Protein AF-A0A4Y9YCE2-F1 (afdb_monomer)

Structure (mmCIF, N/CA/C/O backbone):
data_AF-A0A4Y9YCE2-F1
#
_entry.id   AF-A0A4Y9YCE2-F1
#
loop_
_atom_site.group_PDB
_atom_site.id
_atom_site.type_symbol
_atom_site.label_atom_id
_atom_site.label_alt_id
_atom_site.label_comp_id
_atom_site.label_asym_id
_atom_site.label_entity_id
_atom_site.label_seq_id
_atom_site.pdbx_PDB_ins_code
_atom_si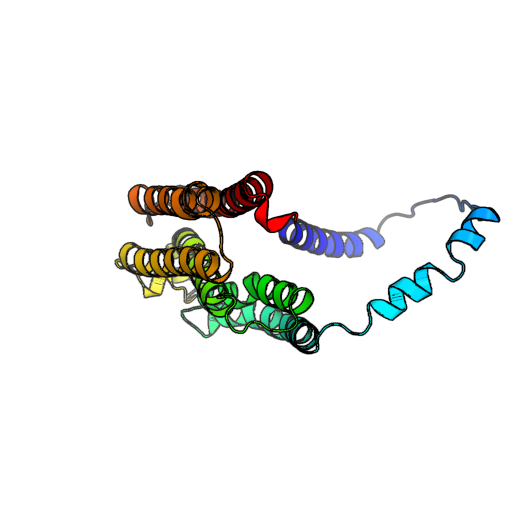te.Cartn_x
_atom_site.Cartn_y
_atom_site.Cartn_z
_atom_site.occupancy
_atom_site.B_iso_or_equiv
_atom_site.auth_seq_id
_atom_site.auth_comp_id
_atom_site.auth_asym_id
_atom_site.auth_atom_id
_atom_site.pdbx_PDB_model_num
ATOM 1 N N . MET A 1 1 ? 8.433 -7.267 4.969 1.00 36.00 1 MET A N 1
ATOM 2 C CA . MET A 1 1 ? 7.480 -7.790 5.975 1.00 36.00 1 MET A CA 1
ATOM 3 C C . MET A 1 1 ? 8.082 -8.884 6.866 1.00 36.00 1 MET A C 1
ATOM 5 O O . MET A 1 1 ? 7.889 -8.811 8.067 1.00 36.00 1 MET A O 1
ATOM 9 N N . VAL A 1 2 ? 8.895 -9.817 6.342 1.00 28.34 2 VAL A N 1
ATOM 10 C CA . VAL A 1 2 ? 9.654 -10.805 7.158 1.00 28.34 2 VAL A CA 1
ATOM 11 C C . VAL A 1 2 ? 10.640 -10.147 8.145 1.00 28.34 2 VAL A C 1
ATOM 13 O O . VAL A 1 2 ? 10.810 -10.631 9.255 1.00 28.34 2 VAL A O 1
ATOM 16 N N . ILE A 1 3 ? 11.212 -8.992 7.787 1.00 30.52 3 ILE A N 1
ATOM 17 C CA . ILE A 1 3 ? 12.190 -8.263 8.619 1.00 30.52 3 ILE A CA 1
ATOM 18 C C . ILE A 1 3 ? 11.556 -7.644 9.883 1.00 30.52 3 ILE A C 1
ATOM 20 O O . ILE A 1 3 ? 12.214 -7.555 10.911 1.00 30.52 3 ILE A O 1
ATOM 24 N N . MET A 1 4 ? 10.270 -7.272 9.850 1.00 33.19 4 MET A N 1
ATOM 25 C CA . MET A 1 4 ? 9.590 -6.697 11.025 1.00 33.19 4 MET A CA 1
ATOM 26 C C . MET A 1 4 ? 9.084 -7.748 12.014 1.00 33.19 4 MET A C 1
ATOM 28 O O . MET A 1 4 ? 8.849 -7.422 13.170 1.00 33.19 4 MET A O 1
ATOM 32 N N . ARG A 1 5 ? 8.945 -9.007 11.583 1.00 34.84 5 ARG A N 1
ATOM 33 C CA . ARG A 1 5 ? 8.548 -10.093 12.483 1.00 34.84 5 ARG A CA 1
ATOM 34 C C . ARG A 1 5 ? 9.678 -10.459 13.452 1.00 34.84 5 ARG A C 1
ATOM 36 O O . ARG A 1 5 ? 9.401 -10.684 14.614 1.00 34.84 5 ARG A O 1
ATOM 43 N N . GLY A 1 6 ? 10.934 -10.417 12.993 1.00 26.81 6 GLY A N 1
ATOM 44 C CA . GLY A 1 6 ? 12.104 -10.663 13.849 1.00 26.81 6 GLY A CA 1
ATOM 45 C C . GLY A 1 6 ? 12.356 -9.558 14.881 1.00 26.81 6 GLY A C 1
ATOM 46 O O . GLY A 1 6 ? 12.612 -9.852 16.037 1.00 26.81 6 GLY A O 1
ATOM 47 N N . SER A 1 7 ? 12.176 -8.289 14.499 1.00 32.22 7 SER A N 1
ATOM 48 C CA . SER A 1 7 ? 12.452 -7.145 15.386 1.00 32.22 7 SER A CA 1
ATOM 49 C C . SER A 1 7 ? 11.581 -7.095 16.647 1.00 32.22 7 SER A C 1
ATOM 51 O O . SER A 1 7 ? 12.036 -6.562 17.650 1.00 32.22 7 SER A O 1
ATOM 53 N N . MET A 1 8 ? 10.352 -7.619 16.618 1.00 37.12 8 MET A N 1
ATOM 54 C CA . MET A 1 8 ? 9.481 -7.656 17.803 1.00 37.12 8 MET A CA 1
ATOM 55 C C . MET A 1 8 ? 9.784 -8.843 18.728 1.00 37.12 8 MET A C 1
ATOM 57 O O . MET A 1 8 ? 9.584 -8.731 19.935 1.00 37.12 8 MET A O 1
ATOM 61 N N . ASP A 1 9 ? 10.292 -9.950 18.178 1.00 37.97 9 ASP A N 1
ATOM 62 C CA . ASP A 1 9 ? 10.724 -11.116 18.958 1.00 37.97 9 ASP A CA 1
ATOM 63 C C . ASP A 1 9 ? 12.077 -10.847 19.658 1.00 37.97 9 ASP A C 1
ATOM 65 O O . ASP A 1 9 ? 12.314 -11.322 20.772 1.00 37.97 9 ASP A O 1
ATOM 69 N N . ASP A 1 10 ? 12.937 -10.020 19.050 1.00 43.31 10 ASP A N 1
ATOM 70 C CA . ASP A 1 10 ? 14.260 -9.657 19.580 1.00 43.31 10 ASP A CA 1
ATOM 71 C C . ASP A 1 10 ? 14.188 -8.735 20.819 1.00 43.31 10 ASP A C 1
ATOM 73 O O . ASP A 1 10 ? 14.965 -8.902 21.765 1.00 43.31 10 ASP A O 1
ATOM 77 N N . ASP A 1 11 ? 13.226 -7.806 20.870 1.00 46.19 11 ASP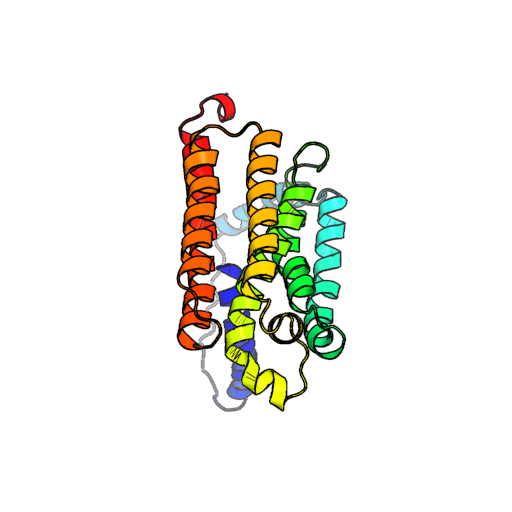 A N 1
ATOM 78 C CA . ASP A 1 11 ? 13.060 -6.877 22.001 1.00 46.19 11 ASP A CA 1
ATOM 79 C C . ASP A 1 11 ? 12.503 -7.575 23.259 1.00 46.19 11 ASP A C 1
ATOM 81 O O . ASP A 1 11 ? 12.878 -7.234 24.386 1.00 46.19 11 ASP A O 1
ATOM 85 N N . ALA A 1 12 ? 11.660 -8.601 23.081 1.00 40.41 12 ALA A N 1
ATOM 86 C CA . ALA A 1 12 ? 11.174 -9.445 24.174 1.00 40.41 12 ALA A CA 1
ATOM 87 C C . ALA A 1 12 ? 12.303 -10.317 24.758 1.00 40.41 12 ALA A C 1
ATOM 89 O O . ALA A 1 12 ? 12.447 -10.419 25.977 1.00 40.41 12 ALA A O 1
ATOM 90 N N . GLY A 1 13 ? 13.171 -10.866 23.899 1.00 36.72 13 GLY A N 1
ATOM 91 C CA . GLY A 1 13 ? 14.323 -11.668 24.322 1.00 36.72 13 GLY A CA 1
ATOM 92 C C . GLY A 1 13 ? 15.415 -10.871 25.049 1.00 36.72 13 GLY A C 1
ATOM 93 O O . GLY A 1 13 ? 16.095 -11.412 25.924 1.00 36.72 13 GLY A O 1
ATOM 94 N N . PHE A 1 14 ? 15.581 -9.581 24.739 1.00 40.00 14 PHE A N 1
ATOM 95 C CA . PHE A 1 14 ? 16.582 -8.728 25.391 1.00 40.00 14 PHE A CA 1
ATOM 96 C C . PHE A 1 14 ? 16.225 -8.402 26.850 1.00 40.00 14 PHE A C 1
ATOM 98 O O . PHE A 1 14 ? 17.105 -8.381 27.715 1.00 40.00 14 PHE A O 1
ATOM 105 N N . SER A 1 15 ? 14.937 -8.197 27.145 1.00 42.62 15 SER A N 1
ATOM 106 C CA . SER A 1 15 ? 14.468 -7.937 28.512 1.00 42.62 15 SER A CA 1
ATOM 107 C C . SER A 1 15 ? 14.603 -9.174 29.411 1.00 42.62 15 SER A C 1
ATOM 109 O O . SER A 1 15 ? 15.024 -9.055 30.564 1.00 42.62 15 SER A O 1
ATOM 111 N N . ASP A 1 16 ? 14.330 -10.367 28.874 1.00 42.84 16 ASP A N 1
ATOM 112 C CA . ASP A 1 16 ? 14.449 -11.631 29.612 1.00 42.84 16 ASP A CA 1
ATOM 113 C C . ASP A 1 16 ? 15.918 -12.019 29.863 1.00 42.84 16 ASP A C 1
ATOM 115 O O . ASP A 1 16 ? 16.268 -12.498 30.945 1.00 42.84 16 ASP A O 1
ATOM 119 N N . ALA A 1 17 ? 16.819 -11.713 28.922 1.00 44.09 17 ALA A N 1
ATOM 120 C CA . ALA A 1 17 ? 18.256 -11.966 29.063 1.00 44.09 17 ALA A CA 1
ATOM 121 C C . ALA A 1 17 ? 18.923 -11.129 30.174 1.00 44.09 17 ALA A C 1
ATOM 123 O O . ALA A 1 17 ? 19.871 -11.590 30.816 1.00 44.09 17 ALA A O 1
ATOM 124 N N . LEU A 1 18 ? 18.429 -9.913 30.435 1.00 43.47 18 LEU A N 1
ATOM 125 C CA . LEU A 1 18 ? 18.919 -9.076 31.536 1.00 43.47 18 LEU A CA 1
ATOM 126 C C . LEU A 1 18 ? 18.422 -9.560 32.905 1.00 43.47 18 LEU A C 1
ATOM 128 O O . LEU A 1 18 ? 19.099 -9.338 33.913 1.00 43.47 18 LEU A O 1
ATOM 132 N N . HIS A 1 19 ? 17.281 -10.252 32.949 1.00 42.09 19 HIS A N 1
ATOM 133 C CA . HIS A 1 19 ? 16.726 -10.798 34.184 1.00 42.09 19 HIS A CA 1
ATOM 134 C C . HIS A 1 19 ? 17.355 -12.151 34.571 1.00 42.09 19 HIS A C 1
ATOM 136 O O . HIS A 1 19 ? 17.502 -12.444 35.762 1.00 42.09 19 HIS A O 1
ATOM 142 N N . ASP A 1 20 ? 17.786 -12.947 33.586 1.00 43.03 20 ASP A N 1
ATOM 143 C CA . ASP A 1 20 ? 18.328 -14.301 33.793 1.00 43.03 20 ASP A CA 1
ATOM 144 C C . ASP A 1 20 ? 19.838 -14.319 34.134 1.00 43.03 20 ASP A C 1
ATOM 146 O O . ASP A 1 20 ? 20.356 -15.265 34.731 1.00 43.03 20 ASP A O 1
ATOM 150 N N . ALA A 1 21 ? 20.553 -13.215 33.882 1.00 46.28 21 ALA A N 1
ATOM 151 C CA . ALA A 1 21 ? 21.977 -13.061 34.211 1.00 46.28 21 ALA A CA 1
ATOM 152 C C . ALA A 1 21 ? 22.290 -13.041 35.726 1.00 46.28 21 ALA A C 1
ATOM 154 O O . ALA A 1 21 ? 23.458 -13.057 36.117 1.00 46.28 21 ALA A O 1
ATOM 155 N N . ARG A 1 22 ? 21.270 -12.997 36.597 1.00 48.09 22 ARG A N 1
ATOM 156 C CA . ARG A 1 22 ? 21.440 -12.894 38.057 1.00 48.09 22 ARG A CA 1
ATOM 157 C C . ARG A 1 22 ? 21.340 -14.214 38.822 1.00 48.09 22 ARG A C 1
ATOM 159 O O . ARG A 1 22 ? 21.578 -14.189 40.026 1.00 48.09 22 ARG A O 1
ATOM 166 N N . THR A 1 23 ? 20.987 -15.342 38.191 1.00 47.81 23 THR A N 1
ATOM 167 C CA . THR A 1 23 ? 20.583 -16.542 38.961 1.00 47.81 23 THR A CA 1
ATOM 168 C C . THR A 1 23 ? 21.268 -17.869 38.628 1.00 47.81 23 THR A C 1
ATOM 170 O O . THR A 1 23 ? 20.977 -18.854 39.305 1.00 47.81 23 THR A O 1
ATOM 173 N N . ARG A 1 24 ? 22.214 -17.953 37.679 1.00 35.41 24 ARG A N 1
ATOM 174 C CA . ARG A 1 24 ? 22.929 -19.222 37.412 1.00 35.41 24 ARG A CA 1
ATOM 175 C C . ARG A 1 24 ? 24.411 -19.020 37.071 1.00 35.41 24 ARG A C 1
ATOM 177 O O . ARG A 1 24 ? 24.707 -18.275 36.139 1.00 35.41 24 ARG A O 1
ATOM 184 N N . PRO A 1 25 ? 25.353 -19.711 37.740 1.00 39.38 25 PRO A N 1
ATOM 185 C CA . PRO A 1 25 ? 26.704 -19.856 37.222 1.00 39.38 25 PRO A CA 1
ATOM 186 C C . PRO A 1 25 ? 26.669 -20.871 36.073 1.00 39.38 25 PRO A C 1
ATOM 188 O O . PRO A 1 25 ? 26.335 -22.036 36.274 1.00 39.38 25 PRO A O 1
ATOM 191 N N . VAL A 1 26 ? 26.971 -20.422 34.855 1.00 50.88 26 VAL A N 1
ATOM 192 C CA . VAL A 1 26 ? 27.158 -21.308 33.700 1.00 50.88 26 VAL A CA 1
ATOM 193 C C . VAL A 1 26 ? 28.653 -21.536 33.513 1.00 50.88 26 VAL A C 1
ATOM 195 O O . VAL A 1 26 ? 29.369 -20.650 33.048 1.00 50.88 26 VAL A O 1
ATOM 198 N N . ASP A 1 27 ? 29.108 -22.743 33.839 1.00 37.06 27 ASP A N 1
ATOM 199 C CA . ASP A 1 27 ? 30.394 -23.261 33.385 1.00 37.06 27 ASP A CA 1
ATOM 200 C C . ASP A 1 27 ? 30.401 -23.354 31.852 1.00 37.06 27 ASP A C 1
ATOM 202 O O . ASP A 1 27 ? 29.590 -24.057 31.241 1.00 37.06 27 ASP A O 1
ATOM 206 N N . ARG A 1 28 ? 31.348 -22.669 31.202 1.00 33.91 28 ARG A N 1
ATOM 207 C CA . ARG A 1 28 ? 31.700 -22.915 29.796 1.00 33.91 28 ARG A CA 1
ATOM 208 C C . ARG A 1 28 ? 33.208 -23.121 29.666 1.00 33.91 28 ARG A C 1
ATOM 210 O O . ARG A 1 28 ? 33.971 -22.277 30.132 1.00 33.91 28 ARG A O 1
ATOM 217 N N . PRO A 1 29 ? 33.666 -24.182 28.979 1.00 34.53 29 PRO A N 1
ATOM 218 C CA . PRO A 1 29 ? 35.085 -24.386 28.744 1.00 34.53 29 PRO A CA 1
ATOM 219 C C . PRO A 1 29 ? 35.614 -23.373 27.717 1.00 34.53 29 PRO A C 1
ATOM 221 O O . PRO A 1 29 ? 35.031 -23.167 26.648 1.00 34.53 29 PRO A O 1
ATOM 224 N N . ALA A 1 30 ? 36.752 -22.758 28.039 1.00 36.47 30 ALA A N 1
ATOM 225 C CA . ALA A 1 30 ? 37.480 -21.839 27.172 1.00 36.47 30 ALA A CA 1
ATOM 226 C C . ALA A 1 30 ? 38.123 -22.587 25.988 1.00 36.47 30 ALA A C 1
ATOM 228 O O . ALA A 1 30 ? 39.249 -23.077 26.055 1.00 36.47 30 ALA A O 1
ATOM 229 N N . GLY A 1 31 ? 37.402 -22.682 24.871 1.00 31.36 31 GLY A N 1
ATOM 230 C CA . GLY A 1 31 ? 37.928 -23.212 23.614 1.00 31.36 31 GLY A CA 1
ATOM 231 C C . GLY A 1 31 ? 38.716 -22.162 22.826 1.00 31.36 31 GLY A C 1
ATOM 232 O O . GLY A 1 31 ? 38.149 -21.450 22.000 1.00 31.36 31 GLY A O 1
ATOM 233 N N . HIS A 1 32 ? 40.037 -22.093 23.013 1.00 41.81 32 HIS A N 1
ATOM 234 C CA . HIS A 1 32 ? 40.932 -21.337 22.128 1.00 41.81 32 HIS A CA 1
ATOM 235 C C . HIS A 1 32 ? 41.020 -22.002 20.738 1.00 41.81 32 HIS A C 1
ATOM 237 O O . HIS A 1 32 ? 41.875 -22.854 20.496 1.00 41.81 32 HIS A O 1
ATOM 243 N N . ARG A 1 33 ? 40.175 -21.598 19.778 1.00 42.12 33 ARG A N 1
ATOM 244 C CA . ARG A 1 33 ? 40.389 -21.937 18.356 1.00 42.12 33 ARG A CA 1
ATOM 245 C C . ARG A 1 33 ? 41.469 -21.031 17.760 1.00 42.12 33 ARG A C 1
ATOM 247 O O . ARG A 1 33 ? 41.267 -19.833 17.579 1.00 42.12 33 ARG A O 1
ATOM 254 N N . LYS A 1 34 ? 42.624 -21.610 17.421 1.00 42.47 34 LYS A N 1
ATOM 255 C CA . LYS A 1 34 ? 43.667 -20.942 16.626 1.00 42.47 34 LYS A CA 1
ATOM 256 C C . LYS A 1 34 ? 43.173 -20.772 15.183 1.00 42.47 34 LYS A C 1
ATOM 258 O O . LYS A 1 34 ? 42.920 -21.758 14.498 1.00 42.47 34 LYS A O 1
ATOM 263 N N . TYR A 1 35 ? 43.067 -19.528 14.715 1.00 42.62 35 TYR A N 1
ATOM 264 C CA . TYR A 1 35 ? 42.749 -19.208 13.319 1.00 42.62 35 TYR A CA 1
ATOM 265 C C . TYR A 1 35 ? 43.859 -19.702 12.378 1.00 42.62 35 TYR A C 1
ATOM 267 O O . TYR A 1 35 ? 45.027 -19.329 12.519 1.00 42.62 35 TYR A O 1
ATOM 275 N N . THR A 1 36 ? 43.498 -20.529 11.399 1.00 45.81 36 THR A N 1
ATOM 276 C CA . THR A 1 36 ? 44.415 -21.093 10.398 1.00 45.81 36 THR A CA 1
ATOM 277 C C . THR A 1 36 ? 44.876 -20.002 9.420 1.00 45.81 36 THR A C 1
ATOM 279 O O . THR A 1 36 ? 44.111 -19.098 9.078 1.00 45.81 36 THR A O 1
ATOM 282 N N . ARG A 1 37 ? 46.127 -20.066 8.932 1.00 47.91 37 ARG A N 1
ATOM 283 C CA . ARG A 1 37 ? 46.760 -19.053 8.045 1.00 47.91 37 ARG A CA 1
ATOM 284 C C . ARG A 1 37 ? 45.909 -18.661 6.819 1.00 47.91 37 ARG A C 1
A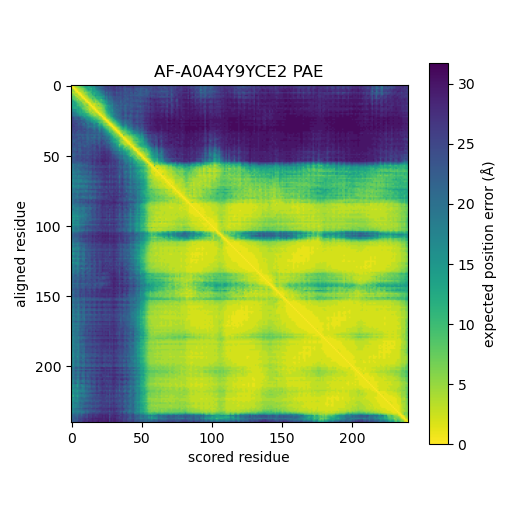TOM 286 O O . ARG A 1 37 ? 45.992 -17.522 6.364 1.00 47.91 37 ARG A O 1
ATOM 293 N N . THR A 1 38 ? 45.050 -19.557 6.337 1.00 48.69 38 THR A N 1
ATOM 294 C CA . THR A 1 38 ? 44.111 -19.328 5.225 1.00 48.69 38 THR A CA 1
ATOM 295 C C . THR A 1 38 ? 43.006 -18.325 5.576 1.00 48.69 38 THR A C 1
ATOM 297 O O . THR A 1 38 ? 42.682 -17.466 4.758 1.00 48.69 38 THR A O 1
ATOM 300 N N . GLN A 1 39 ? 42.503 -18.332 6.817 1.00 44.00 39 GLN A N 1
ATOM 301 C CA . GLN A 1 39 ? 41.503 -17.359 7.274 1.00 44.00 39 GLN A CA 1
ATOM 302 C C . GLN A 1 39 ? 42.096 -15.948 7.364 1.00 44.00 39 GLN A C 1
ATOM 304 O O . GLN A 1 39 ? 41.446 -14.985 6.973 1.00 44.00 39 GLN A O 1
ATOM 309 N N . ARG A 1 40 ? 43.370 -15.806 7.755 1.00 41.81 40 ARG A N 1
ATOM 310 C CA . ARG A 1 40 ? 44.043 -14.494 7.830 1.00 41.81 40 ARG A CA 1
ATOM 311 C C . ARG A 1 40 ? 44.265 -13.851 6.446 1.00 41.81 40 ARG A C 1
ATOM 313 O O . ARG A 1 40 ? 44.326 -12.630 6.344 1.00 41.81 40 ARG A O 1
ATOM 320 N N . ARG A 1 41 ? 44.323 -14.653 5.373 1.00 42.75 41 ARG A N 1
ATOM 321 C CA . ARG A 1 41 ? 44.397 -14.179 3.975 1.00 42.75 41 ARG A CA 1
ATOM 322 C C . ARG A 1 41 ? 43.024 -13.834 3.383 1.00 42.75 41 ARG A C 1
ATOM 324 O O . ARG A 1 41 ? 42.956 -12.970 2.518 1.00 42.75 41 ARG A O 1
ATOM 331 N N . MET A 1 42 ? 41.942 -14.435 3.883 1.00 43.09 42 MET A N 1
ATOM 332 C CA . MET A 1 42 ? 40.564 -14.067 3.517 1.00 43.09 42 MET A CA 1
ATOM 333 C C . MET A 1 42 ? 40.167 -12.675 4.039 1.00 43.09 42 MET A C 1
ATOM 335 O O . MET A 1 42 ? 39.414 -11.970 3.380 1.00 43.09 42 MET A O 1
ATOM 339 N N . TYR A 1 43 ? 40.759 -12.222 5.149 1.00 47.72 43 TYR A N 1
ATOM 340 C CA . TYR A 1 43 ? 40.605 -10.849 5.660 1.00 47.72 43 TYR A CA 1
ATOM 341 C C . TYR A 1 43 ? 41.606 -9.838 5.060 1.00 47.72 43 TYR A C 1
ATOM 343 O O . TYR A 1 43 ? 41.654 -8.682 5.475 1.00 47.72 43 TYR A O 1
ATOM 351 N N . SER A 1 44 ? 42.409 -10.238 4.066 1.00 49.09 44 SER A N 1
ATOM 352 C CA . SER A 1 44 ? 43.409 -9.377 3.427 1.00 49.09 44 SER A CA 1
ATOM 353 C C . SER A 1 44 ? 42.822 -8.622 2.227 1.00 49.09 44 SER A C 1
ATOM 355 O O . SER A 1 44 ? 42.579 -9.183 1.159 1.00 49.09 44 SER A O 1
ATOM 357 N N . GLY A 1 45 ? 42.602 -7.316 2.410 1.00 50.84 45 GLY A N 1
ATOM 358 C CA . GLY A 1 45 ? 42.663 -6.272 1.373 1.00 50.84 45 GLY A CA 1
ATOM 359 C C . GLY A 1 45 ? 41.574 -6.213 0.289 1.00 50.84 45 GLY A C 1
ATOM 360 O O . GLY A 1 45 ? 41.347 -5.140 -0.265 1.00 50.84 45 GLY A O 1
ATOM 361 N N . ARG A 1 46 ? 40.870 -7.307 -0.028 1.00 47.22 46 ARG A N 1
ATOM 362 C CA . ARG A 1 46 ? 39.818 -7.315 -1.069 1.00 47.22 46 ARG A CA 1
ATOM 363 C C . ARG A 1 46 ? 38.444 -6.885 -0.551 1.00 47.22 46 ARG A C 1
ATOM 365 O O . ARG A 1 46 ? 37.771 -6.110 -1.225 1.00 47.22 46 ARG A O 1
ATOM 372 N N . HIS A 1 47 ? 38.077 -7.264 0.673 1.00 47.19 47 HIS A N 1
ATOM 373 C CA . HIS A 1 47 ? 36.833 -6.793 1.295 1.00 47.19 47 HIS A CA 1
ATOM 374 C C . HIS A 1 47 ? 36.860 -5.301 1.641 1.00 47.19 47 HIS A C 1
ATOM 376 O O . HIS A 1 47 ? 35.816 -4.656 1.609 1.00 47.19 47 HIS A O 1
ATOM 382 N N . LEU A 1 48 ? 38.042 -4.726 1.887 1.00 40.78 48 LEU A N 1
ATOM 383 C CA . LEU A 1 48 ? 38.172 -3.293 2.152 1.00 40.78 48 LEU A CA 1
ATOM 384 C C . LEU A 1 48 ? 37.877 -2.457 0.894 1.00 40.78 48 LEU A C 1
ATOM 386 O O . LEU A 1 48 ? 37.231 -1.425 0.994 1.00 40.78 48 LEU A O 1
ATOM 390 N N . ARG A 1 49 ? 38.235 -2.940 -0.305 1.00 38.84 49 ARG A N 1
ATOM 391 C CA . ARG A 1 49 ? 37.914 -2.253 -1.571 1.00 38.84 49 ARG A CA 1
ATOM 392 C C . ARG A 1 49 ? 36.439 -2.349 -1.972 1.00 38.84 49 ARG A C 1
ATOM 394 O O . ARG A 1 49 ? 35.908 -1.380 -2.498 1.00 38.84 49 ARG A O 1
ATOM 401 N N . CYS A 1 50 ? 35.759 -3.461 -1.678 1.00 42.88 50 CYS A N 1
ATOM 402 C CA . CYS A 1 50 ? 34.296 -3.525 -1.820 1.00 42.88 50 CYS A CA 1
ATOM 403 C C . CYS A 1 50 ? 33.586 -2.623 -0.801 1.00 42.88 50 CYS A C 1
ATOM 405 O O . CYS A 1 50 ? 32.620 -1.955 -1.149 1.00 42.88 50 CYS A O 1
ATOM 407 N N . ARG A 1 51 ? 34.107 -2.531 0.429 1.00 37.00 51 ARG A N 1
ATOM 408 C CA . ARG A 1 51 ? 33.542 -1.683 1.487 1.00 37.00 51 ARG A CA 1
ATOM 409 C C . ARG A 1 51 ? 33.764 -0.181 1.239 1.00 37.00 51 ARG A C 1
ATOM 411 O O . ARG A 1 51 ? 32.904 0.611 1.594 1.00 37.00 51 ARG A O 1
ATOM 418 N N . LEU A 1 52 ? 34.850 0.200 0.561 1.00 39.81 52 LEU A N 1
ATOM 419 C CA . LEU A 1 52 ? 35.154 1.590 0.173 1.00 39.81 52 LEU A CA 1
ATOM 420 C C . LEU A 1 52 ? 34.425 2.067 -1.097 1.00 39.81 52 LEU A C 1
ATOM 422 O O . LEU A 1 52 ? 34.412 3.259 -1.381 1.00 39.81 52 LEU A O 1
ATOM 426 N N . ARG A 1 53 ? 33.797 1.164 -1.864 1.00 41.91 53 ARG A N 1
ATOM 427 C CA . ARG A 1 53 ? 32.873 1.536 -2.956 1.00 41.91 53 ARG A CA 1
ATOM 428 C C . ARG A 1 53 ? 31.424 1.677 -2.474 1.00 41.91 53 ARG A C 1
ATOM 430 O O . ARG A 1 53 ? 30.581 2.188 -3.194 1.00 41.91 53 ARG A O 1
ATOM 437 N N . GLN A 1 54 ? 31.151 1.235 -1.247 1.00 49.88 54 GLN A N 1
ATOM 438 C CA . GLN A 1 54 ? 29.839 1.261 -0.599 1.00 49.88 54 GLN A CA 1
ATOM 439 C C . GLN A 1 54 ? 29.639 2.500 0.291 1.00 49.88 54 GLN A C 1
ATOM 441 O O . GLN A 1 54 ? 28.640 2.590 0.994 1.00 49.88 54 GLN A O 1
ATOM 446 N N . THR A 1 55 ? 30.591 3.438 0.286 1.00 49.00 55 THR A N 1
ATOM 447 C CA . THR A 1 55 ? 30.596 4.656 1.116 1.00 49.00 55 THR A CA 1
ATOM 448 C C . THR A 1 55 ? 30.090 5.912 0.407 1.00 49.00 55 THR A C 1
ATOM 450 O O . THR A 1 55 ? 29.998 6.954 1.043 1.00 49.00 55 THR A O 1
ATOM 453 N N . SER A 1 56 ? 29.714 5.838 -0.871 1.00 60.56 56 SER A N 1
ATOM 454 C CA . SER A 1 56 ? 29.0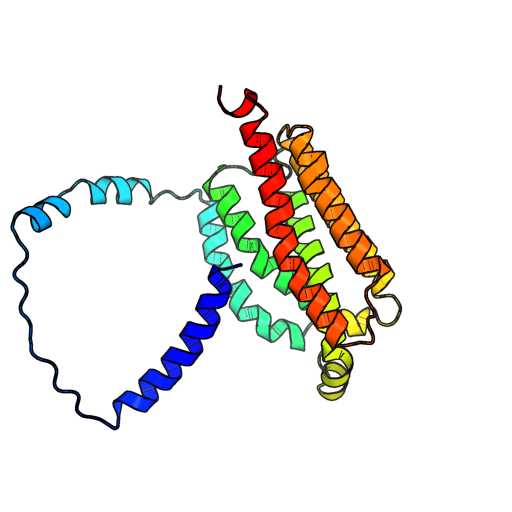20 6.928 -1.568 1.00 60.56 56 SER A CA 1
ATOM 455 C C . SER A 1 56 ? 27.608 6.482 -1.930 1.00 60.56 56 SER A C 1
ATOM 457 O O . SER A 1 56 ? 27.285 6.301 -3.103 1.00 60.56 56 SER A O 1
ATOM 459 N N . TRP A 1 57 ? 26.776 6.218 -0.918 1.00 67.50 57 TRP A N 1
ATOM 460 C CA . TRP A 1 57 ? 25.342 6.107 -1.178 1.00 67.50 57 TRP A CA 1
ATOM 461 C C . TRP A 1 57 ? 24.875 7.437 -1.782 1.00 67.50 57 TRP A C 1
ATOM 463 O O . TRP A 1 57 ? 25.339 8.486 -1.323 1.00 67.50 57 TRP A O 1
ATOM 473 N N . PRO A 1 58 ? 23.978 7.414 -2.782 1.00 76.12 58 PRO A N 1
ATOM 474 C CA . PRO A 1 58 ? 23.294 8.606 -3.257 1.00 76.12 58 PRO A CA 1
ATOM 475 C C . PRO A 1 58 ? 22.858 9.479 -2.089 1.00 76.12 58 PRO A C 1
ATOM 477 O O . PRO A 1 58 ? 22.292 8.969 -1.114 1.00 76.12 58 PRO A O 1
ATOM 480 N N . ALA A 1 59 ? 23.098 10.788 -2.179 1.00 76.25 59 ALA A N 1
ATOM 481 C CA . ALA A 1 59 ? 22.737 11.708 -1.105 1.00 76.25 59 ALA A CA 1
ATOM 482 C C . ALA A 1 59 ? 21.260 11.527 -0.712 1.00 76.25 59 ALA A C 1
ATOM 484 O O . ALA A 1 59 ? 20.943 11.503 0.474 1.00 76.25 59 ALA A O 1
ATOM 485 N N . GLY A 1 60 ? 20.366 11.294 -1.682 1.00 74.75 60 GLY A N 1
ATOM 486 C CA . GLY A 1 60 ? 18.948 11.010 -1.431 1.00 74.75 60 GLY A CA 1
ATOM 487 C C . GLY A 1 60 ? 18.705 9.809 -0.508 1.00 74.75 60 GLY A C 1
ATOM 488 O O . GLY A 1 60 ? 17.920 9.905 0.435 1.00 74.75 60 GLY A O 1
ATOM 489 N N . ALA A 1 61 ? 19.431 8.706 -0.699 1.00 79.50 61 ALA A N 1
ATOM 490 C CA . ALA A 1 61 ? 19.293 7.518 0.140 1.00 79.50 61 ALA A CA 1
ATOM 491 C C . ALA A 1 61 ? 19.835 7.749 1.563 1.00 79.50 61 ALA A C 1
ATOM 493 O O . ALA A 1 61 ? 19.231 7.290 2.532 1.00 79.50 61 ALA A O 1
ATOM 494 N N . MET A 1 62 ? 20.921 8.517 1.712 1.00 80.19 62 MET A N 1
ATOM 495 C CA . MET A 1 62 ? 21.464 8.884 3.029 1.00 80.19 62 MET A CA 1
ATOM 496 C C . MET A 1 62 ? 20.507 9.779 3.827 1.00 80.19 62 MET A C 1
ATOM 498 O O . MET A 1 62 ? 20.269 9.516 5.007 1.00 80.19 62 MET A O 1
ATOM 502 N N . HIS A 1 63 ? 19.913 10.794 3.187 1.00 78.25 63 HIS A N 1
ATOM 503 C CA . HIS A 1 63 ? 18.872 11.620 3.812 1.00 78.25 63 HIS A CA 1
ATOM 504 C C . HIS A 1 63 ? 17.661 10.770 4.208 1.00 78.25 63 HIS A C 1
ATOM 506 O O . HIS A 1 63 ? 17.131 10.923 5.307 1.00 78.25 63 HIS A O 1
ATOM 512 N N . GLY A 1 64 ? 17.262 9.827 3.350 1.00 80.31 64 GLY A N 1
ATOM 513 C CA . GLY A 1 64 ? 16.202 8.875 3.657 1.00 80.31 64 GLY A CA 1
ATOM 514 C C . GLY A 1 64 ? 16.501 8.055 4.917 1.00 80.31 64 GLY A C 1
ATOM 515 O O . GLY A 1 64 ? 15.661 7.997 5.810 1.00 80.31 64 GLY A O 1
ATOM 516 N N . ILE A 1 65 ? 17.702 7.483 5.045 1.00 85.06 65 ILE A N 1
ATOM 517 C CA . ILE A 1 65 ? 18.106 6.707 6.233 1.00 85.06 65 ILE A CA 1
ATOM 518 C C . ILE A 1 65 ? 18.055 7.561 7.506 1.00 85.06 65 ILE A C 1
ATOM 520 O O . ILE A 1 65 ? 17.542 7.104 8.526 1.00 85.06 65 ILE A O 1
ATOM 524 N N . LEU A 1 66 ? 18.528 8.809 7.449 1.00 84.69 66 LEU A N 1
ATOM 525 C CA . LEU A 1 66 ? 18.504 9.717 8.600 1.00 84.69 66 LEU A CA 1
ATOM 526 C C . LEU A 1 66 ? 17.074 9.981 9.104 1.00 84.69 66 LEU A C 1
ATOM 528 O O . LEU A 1 66 ? 16.853 10.076 10.310 1.00 84.69 66 LEU A O 1
ATOM 532 N N . MET A 1 67 ? 16.098 10.048 8.193 1.00 84.44 67 MET A N 1
ATOM 533 C CA . MET A 1 67 ? 14.692 10.305 8.527 1.00 84.44 67 MET A CA 1
ATOM 534 C C . MET A 1 67 ? 13.969 9.106 9.154 1.00 84.44 67 MET A C 1
ATOM 536 O O . MET A 1 67 ? 12.911 9.285 9.752 1.00 84.44 67 MET A O 1
ATOM 540 N N . VAL A 1 68 ? 14.530 7.893 9.100 1.00 84.31 68 VAL A N 1
ATOM 541 C CA . VAL A 1 68 ? 13.904 6.699 9.702 1.00 84.31 68 VAL A CA 1
ATOM 542 C C . VAL A 1 68 ? 13.713 6.871 11.210 1.00 84.31 68 VAL A C 1
ATOM 544 O O . VAL A 1 68 ? 12.649 6.558 11.741 1.00 84.31 68 VAL A O 1
ATOM 547 N N . VAL A 1 69 ? 14.724 7.406 11.899 1.00 82.50 69 VAL A N 1
ATOM 548 C CA . VAL A 1 69 ? 14.710 7.581 13.359 1.00 82.50 69 VAL A CA 1
ATOM 549 C C . VAL A 1 69 ? 13.577 8.506 13.825 1.00 82.50 69 VAL A C 1
ATOM 551 O O . VAL A 1 69 ? 12.781 8.067 14.657 1.00 82.50 69 VAL A O 1
ATOM 554 N N . PRO A 1 70 ? 13.427 9.749 13.318 1.00 83.31 70 PRO A N 1
ATOM 555 C CA . PRO A 1 70 ? 12.317 10.605 13.732 1.00 83.31 70 PRO A CA 1
ATOM 556 C C . PRO A 1 70 ? 10.954 10.008 13.367 1.00 83.31 70 PRO A C 1
ATOM 558 O O . PRO A 1 70 ? 10.023 10.108 14.164 1.00 83.31 70 PRO A O 1
ATOM 561 N N . PHE A 1 71 ? 10.827 9.332 12.222 1.00 83.19 71 PHE A N 1
ATOM 562 C CA . PHE A 1 71 ? 9.578 8.673 11.841 1.00 83.19 71 PHE A CA 1
ATOM 563 C C . PHE A 1 71 ? 9.151 7.598 12.850 1.00 83.19 71 PHE A C 1
ATOM 565 O O . PHE A 1 71 ? 8.011 7.634 13.328 1.00 83.19 71 PHE A O 1
ATOM 572 N N . LEU A 1 72 ? 10.060 6.686 13.214 1.00 81.94 72 LEU A N 1
ATOM 573 C CA . LEU A 1 72 ? 9.786 5.621 14.185 1.00 81.94 72 LEU A CA 1
ATOM 574 C C . LEU A 1 72 ? 9.498 6.180 15.581 1.00 81.94 72 LEU A C 1
ATOM 576 O O . LEU A 1 72 ? 8.521 5.777 16.208 1.00 81.94 72 LEU A O 1
ATOM 580 N N . SER A 1 73 ? 10.303 7.135 16.049 1.00 83.12 73 SER A N 1
ATOM 581 C CA . SER A 1 73 ? 10.164 7.704 17.395 1.00 83.12 73 SER A CA 1
ATOM 582 C C . SER A 1 73 ? 8.872 8.502 17.577 1.00 83.12 73 SER A C 1
ATOM 584 O O . SER A 1 73 ? 8.297 8.510 18.664 1.00 83.12 73 SER A O 1
ATOM 586 N N . LEU A 1 74 ? 8.387 9.168 16.525 1.00 84.25 74 LEU A N 1
ATOM 587 C CA . LEU A 1 74 ? 7.155 9.959 16.586 1.00 84.25 74 LEU A CA 1
ATOM 588 C C . LEU A 1 74 ? 5.887 9.109 16.439 1.00 84.25 74 LEU A C 1
ATOM 590 O O . LEU A 1 74 ? 4.823 9.536 16.888 1.00 84.25 74 LEU A O 1
ATOM 594 N N . TYR A 1 75 ? 5.970 7.907 15.860 1.00 79.56 75 TYR A N 1
ATOM 595 C CA . TYR A 1 75 ? 4.793 7.073 15.599 1.00 79.56 75 TYR A CA 1
ATOM 596 C C . TYR A 1 75 ? 3.941 6.774 16.855 1.00 79.56 75 TYR A C 1
ATOM 598 O O . TYR A 1 75 ? 2.729 7.007 16.799 1.00 79.56 75 TYR A O 1
ATOM 606 N N . PRO A 1 76 ? 4.507 6.362 18.012 1.00 78.12 76 PRO A N 1
ATOM 607 C CA . PRO A 1 76 ? 3.720 6.135 19.229 1.00 78.12 76 PRO A CA 1
ATOM 608 C C . PRO A 1 76 ? 2.961 7.377 19.721 1.00 78.12 76 PRO A C 1
ATOM 610 O O . PRO A 1 76 ? 1.887 7.257 20.315 1.00 78.12 76 PRO A O 1
ATOM 613 N N . LEU A 1 77 ? 3.489 8.578 19.456 1.00 82.19 77 LEU A N 1
ATOM 614 C CA . LEU A 1 77 ? 2.874 9.846 19.857 1.00 82.19 77 LEU A CA 1
ATOM 615 C C . LEU A 1 77 ? 1.680 10.214 18.970 1.00 82.19 77 LEU A C 1
ATOM 617 O O . LEU A 1 77 ? 0.736 10.854 19.441 1.00 82.19 77 LEU A O 1
ATOM 621 N N . MET A 1 78 ? 1.670 9.771 17.710 1.00 81.88 78 MET A N 1
ATOM 622 C CA . MET A 1 78 ? 0.624 10.138 16.751 1.00 81.88 78 MET A CA 1
ATOM 623 C C . MET A 1 78 ? -0.762 9.663 17.176 1.00 81.88 78 MET A C 1
ATOM 625 O O . MET A 1 78 ? -1.723 10.414 17.024 1.00 81.88 78 MET A O 1
ATOM 629 N N . LYS A 1 79 ? -0.867 8.489 17.814 1.00 74.81 79 LYS A N 1
ATOM 630 C CA . LYS A 1 79 ? -2.146 7.971 18.338 1.00 74.81 79 LYS A CA 1
ATOM 631 C C . LYS A 1 79 ? -2.803 8.892 19.376 1.00 74.81 79 LYS A C 1
ATOM 633 O O . LYS A 1 79 ? -4.007 8.812 19.600 1.00 74.81 79 LYS A O 1
ATOM 638 N N . ARG A 1 80 ? -2.027 9.771 20.018 1.00 80.88 80 ARG A N 1
ATOM 639 C CA . ARG A 1 80 ? -2.521 10.717 21.031 1.00 80.88 80 ARG A CA 1
ATOM 640 C C . ARG A 1 80 ? -2.857 12.092 20.446 1.00 80.88 80 ARG A C 1
ATOM 642 O O . ARG A 1 80 ? -3.665 12.813 21.024 1.00 80.88 80 ARG A O 1
ATOM 649 N N . TRP A 1 81 ? -2.237 12.473 19.328 1.00 82.88 81 TRP A N 1
ATOM 650 C CA . TRP A 1 81 ? -2.297 13.844 18.802 1.00 82.88 81 TRP A CA 1
ATOM 651 C C . TRP A 1 81 ? -3.190 13.970 17.562 1.00 82.88 81 TRP A C 1
ATOM 653 O O . TRP A 1 81 ? -3.874 14.981 17.412 1.00 82.88 81 TRP A O 1
ATOM 663 N N . THR A 1 82 ? -3.247 12.948 16.702 1.00 86.31 82 THR A N 1
ATOM 664 C CA . THR A 1 82 ? -3.969 13.000 15.421 1.00 86.31 82 THR A CA 1
ATOM 665 C C . THR A 1 82 ? -5.024 11.901 15.291 1.00 86.31 82 THR A C 1
ATOM 667 O O . THR A 1 82 ? -4.924 10.844 15.902 1.00 86.31 82 THR A O 1
ATOM 670 N N . TRP A 1 83 ? -6.036 12.152 14.457 1.00 83.69 83 TRP A N 1
ATOM 671 C CA . TRP A 1 83 ? -7.014 11.153 14.006 1.00 83.69 83 TRP A CA 1
ATOM 672 C C . TRP A 1 83 ? -6.497 10.269 12.866 1.00 83.69 83 TRP A C 1
ATOM 674 O O . TRP A 1 83 ? -7.181 9.335 12.460 1.00 83.69 83 TRP A O 1
ATOM 684 N N . TRP A 1 84 ? -5.293 10.559 12.365 1.00 86.75 84 TRP A N 1
ATOM 685 C CA . TRP A 1 84 ? -4.665 9.874 11.238 1.00 86.75 84 TRP A CA 1
ATOM 686 C C . TRP A 1 84 ? -3.364 9.136 11.610 1.00 86.75 84 TRP A C 1
ATOM 688 O O . TRP A 1 84 ? -2.377 9.261 10.876 1.00 86.75 84 TRP A O 1
ATOM 698 N N . PRO A 1 85 ? -3.297 8.357 12.712 1.00 88.06 85 PRO A N 1
ATOM 699 C CA . PRO A 1 85 ? -2.091 7.582 13.004 1.00 88.06 85 PRO A CA 1
ATOM 700 C C . PRO A 1 85 ? -1.748 6.597 11.872 1.00 88.06 85 PRO A C 1
ATOM 702 O O . PRO A 1 85 ? -0.571 6.355 11.620 1.00 88.06 85 PRO A O 1
ATOM 705 N N . GLN A 1 86 ? -2.753 6.121 11.130 1.00 90.56 86 GLN A N 1
ATOM 706 C CA . GLN A 1 86 ? -2.626 5.255 9.953 1.00 90.56 86 GLN A CA 1
ATOM 707 C C . GLN A 1 86 ? -1.812 5.906 8.825 1.00 90.56 86 GLN A C 1
ATOM 709 O O . GLN A 1 86 ? -1.010 5.241 8.175 1.00 90.56 86 GLN A O 1
ATOM 714 N N . ALA A 1 87 ? -1.993 7.210 8.586 1.00 91.12 87 ALA A N 1
ATOM 715 C CA . ALA A 1 87 ? -1.246 7.916 7.546 1.00 91.12 87 ALA A CA 1
ATOM 716 C C . ALA A 1 87 ? 0.234 8.045 7.926 1.00 91.12 87 ALA A C 1
ATOM 718 O O . ALA A 1 87 ? 1.110 7.830 7.089 1.00 91.12 87 ALA A O 1
ATOM 719 N N . TRP A 1 88 ? 0.517 8.324 9.204 1.00 91.31 88 TRP A N 1
ATOM 720 C CA . TRP A 1 88 ? 1.889 8.345 9.707 1.00 91.31 88 TRP A CA 1
ATOM 721 C C . TRP A 1 88 ? 2.534 6.963 9.622 1.00 91.31 88 TRP A C 1
ATOM 723 O O . TRP A 1 88 ? 3.645 6.848 9.117 1.00 91.31 88 TRP A O 1
ATOM 733 N N . LEU A 1 89 ? 1.819 5.910 10.035 1.00 90.19 89 LEU A N 1
ATOM 734 C CA . LEU A 1 89 ? 2.277 4.527 9.897 1.00 90.19 89 LEU A CA 1
ATOM 735 C C . LEU A 1 89 ? 2.579 4.167 8.436 1.00 90.19 89 LEU A C 1
ATOM 737 O O . LEU A 1 89 ? 3.589 3.533 8.145 1.00 90.19 89 LEU A O 1
ATOM 741 N N . GLY A 1 90 ? 1.723 4.597 7.507 1.00 90.25 90 GLY A N 1
ATOM 742 C CA . GLY A 1 90 ? 1.951 4.423 6.076 1.00 90.25 90 GLY A CA 1
ATOM 743 C C . GLY A 1 90 ? 3.237 5.086 5.607 1.00 90.25 90 GLY A C 1
ATOM 744 O O . GLY A 1 90 ? 4.007 4.464 4.880 1.00 90.25 90 GLY A O 1
ATOM 745 N N . LEU A 1 91 ? 3.514 6.312 6.050 1.00 91.12 91 LEU A N 1
ATOM 746 C CA . LEU A 1 91 ? 4.766 6.994 5.724 1.00 91.12 91 LEU A CA 1
ATOM 747 C C . LEU A 1 91 ? 5.974 6.256 6.302 1.00 91.12 91 LEU A C 1
ATOM 749 O O . LEU A 1 91 ? 6.938 6.024 5.576 1.00 91.12 91 LEU A O 1
ATOM 753 N N . THR A 1 92 ? 5.915 5.848 7.572 1.00 90.38 92 THR A N 1
ATOM 754 C CA . THR A 1 92 ? 7.050 5.215 8.255 1.00 90.38 92 THR A CA 1
ATOM 755 C C . THR A 1 92 ? 7.383 3.838 7.687 1.00 90.38 92 THR A C 1
ATOM 757 O O . THR A 1 92 ? 8.549 3.565 7.402 1.00 90.38 92 THR A O 1
ATOM 760 N N . LEU A 1 93 ? 6.380 2.980 7.468 1.00 88.62 93 LEU A N 1
ATOM 761 C CA . LEU A 1 93 ? 6.583 1.624 6.948 1.00 88.62 93 LEU A CA 1
ATOM 762 C C . LEU A 1 93 ? 7.058 1.629 5.495 1.00 88.62 93 LEU A C 1
ATOM 764 O O . LEU A 1 93 ? 7.909 0.819 5.123 1.00 88.62 93 LEU A O 1
ATOM 768 N N . ASN A 1 94 ? 6.534 2.542 4.675 1.00 92.69 94 ASN A N 1
ATOM 769 C CA . ASN A 1 94 ? 6.880 2.593 3.257 1.00 92.69 94 ASN A CA 1
ATOM 770 C C . ASN A 1 94 ? 8.150 3.401 2.978 1.00 92.69 94 ASN A C 1
ATOM 772 O O . ASN A 1 94 ? 8.694 3.301 1.878 1.00 92.69 94 ASN A O 1
ATOM 776 N N . TRP A 1 95 ? 8.685 4.139 3.959 1.00 90.50 95 TRP A N 1
ATOM 777 C CA . TRP A 1 95 ? 9.906 4.938 3.809 1.00 90.50 95 TRP A CA 1
ATOM 778 C C . TRP A 1 95 ? 11.096 4.124 3.276 1.00 90.50 95 TRP A C 1
ATOM 780 O O . TRP A 1 95 ? 11.877 4.605 2.455 1.00 90.50 95 TRP A O 1
ATOM 790 N N . GLY A 1 96 ? 11.190 2.847 3.661 1.00 88.38 96 GLY A N 1
ATOM 791 C CA . GLY A 1 96 ? 12.204 1.924 3.148 1.00 88.38 96 GLY A CA 1
ATOM 792 C C . GLY A 1 96 ? 12.145 1.722 1.629 1.00 88.38 96 GLY A C 1
ATOM 793 O O . GLY A 1 96 ? 13.192 1.626 0.993 1.00 88.38 96 GLY A O 1
ATOM 794 N N . ALA A 1 97 ? 10.951 1.723 1.025 1.00 87.38 97 ALA A N 1
ATOM 795 C CA . ALA A 1 97 ? 10.805 1.648 -0.430 1.00 87.38 97 ALA A CA 1
ATOM 796 C C . ALA A 1 97 ? 11.402 2.888 -1.111 1.00 87.38 97 ALA A C 1
ATOM 798 O O . ALA A 1 97 ? 12.055 2.772 -2.147 1.00 87.38 97 ALA A O 1
ATOM 799 N N . TRP A 1 98 ? 11.239 4.061 -0.495 1.00 85.38 98 TRP A N 1
ATOM 800 C CA . TRP A 1 98 ? 11.819 5.317 -0.967 1.00 85.38 98 TRP A CA 1
ATOM 801 C C . TRP A 1 98 ? 13.351 5.291 -0.900 1.00 85.38 98 TRP A C 1
ATOM 803 O O . TRP A 1 98 ? 14.017 5.596 -1.888 1.00 85.38 98 TRP A O 1
ATOM 813 N N . ILE A 1 99 ? 13.912 4.821 0.220 1.00 87.94 99 ILE A N 1
ATOM 814 C CA . ILE A 1 99 ? 15.365 4.657 0.390 1.00 87.94 99 ILE A CA 1
ATOM 815 C C . ILE A 1 99 ? 15.937 3.699 -0.660 1.00 87.94 99 ILE A C 1
ATOM 817 O O . ILE A 1 99 ? 16.923 4.032 -1.314 1.00 87.94 99 ILE A O 1
ATOM 821 N N . ILE A 1 100 ? 15.330 2.518 -0.827 1.00 87.12 100 ILE A N 1
ATOM 822 C CA . ILE A 1 100 ? 15.811 1.503 -1.776 1.00 87.12 100 ILE A CA 1
ATOM 823 C C . ILE A 1 100 ? 15.744 2.033 -3.207 1.00 87.12 100 ILE A C 1
ATOM 825 O O . ILE A 1 100 ? 16.679 1.814 -3.974 1.00 87.12 100 ILE A O 1
ATOM 829 N N . TRP A 1 101 ? 14.685 2.763 -3.565 1.00 85.94 101 TRP A N 1
ATOM 830 C CA . TRP A 1 101 ? 14.577 3.356 -4.894 1.00 85.94 101 TRP A CA 1
ATOM 831 C C . TRP A 1 101 ? 15.730 4.316 -5.178 1.00 85.94 101 TRP A C 1
ATOM 833 O O . TRP A 1 101 ? 16.440 4.125 -6.160 1.00 85.94 101 TRP A O 1
ATOM 843 N N . TYR A 1 102 ? 15.968 5.288 -4.292 1.00 83.06 102 TYR A N 1
ATOM 844 C CA . TYR A 1 102 ? 17.070 6.242 -4.446 1.00 83.06 102 TYR A CA 1
ATOM 845 C C . TYR A 1 102 ? 18.452 5.591 -4.355 1.00 83.06 102 TYR A C 1
ATOM 847 O O . TYR A 1 102 ? 19.408 6.107 -4.919 1.00 83.06 102 TYR A O 1
ATOM 855 N N . ALA A 1 103 ? 18.577 4.456 -3.664 1.00 84.44 103 ALA A N 1
ATOM 856 C CA . ALA A 1 103 ? 19.821 3.695 -3.627 1.00 84.44 103 ALA A CA 1
ATOM 857 C C . ALA A 1 103 ? 20.124 2.986 -4.962 1.00 84.44 103 ALA A C 1
ATOM 859 O O . ALA A 1 103 ? 21.292 2.756 -5.270 1.00 84.44 103 ALA A O 1
ATOM 860 N N . LEU A 1 104 ? 19.096 2.630 -5.742 1.00 83.12 104 LEU A N 1
ATOM 861 C CA . LEU A 1 104 ? 19.231 1.937 -7.032 1.00 83.12 104 LEU A CA 1
ATOM 862 C C . LEU A 1 104 ? 19.206 2.888 -8.236 1.00 83.12 104 LEU A C 1
ATOM 864 O O . LEU A 1 104 ? 19.875 2.642 -9.238 1.00 83.12 104 LEU A O 1
ATOM 868 N N . LYS A 1 105 ? 18.405 3.951 -8.157 1.00 74.31 105 LYS A N 1
ATOM 869 C CA . LYS A 1 105 ? 18.209 4.973 -9.185 1.00 74.31 105 LYS A CA 1
ATOM 870 C C . LYS A 1 105 ? 18.497 6.321 -8.537 1.00 74.31 105 LYS A C 1
ATOM 872 O O . LYS A 1 105 ? 17.761 6.741 -7.655 1.00 74.31 105 LYS A O 1
ATOM 877 N N . ASP A 1 106 ? 19.531 7.012 -9.007 1.00 64.50 106 ASP A N 1
ATOM 878 C CA . ASP A 1 106 ? 19.985 8.286 -8.419 1.00 64.50 106 ASP A CA 1
ATOM 879 C C . ASP A 1 106 ? 18.904 9.397 -8.468 1.00 64.50 106 ASP A C 1
ATOM 881 O O . ASP A 1 106 ? 18.969 10.386 -7.738 1.00 64.50 106 ASP A O 1
ATOM 885 N N . HIS A 1 107 ? 17.855 9.212 -9.286 1.00 65.81 107 HIS A N 1
ATOM 886 C CA . HIS A 1 107 ? 16.729 10.135 -9.439 1.00 65.81 107 HIS A CA 1
ATOM 887 C C . HIS A 1 107 ? 15.375 9.405 -9.515 1.00 65.81 107 HIS A C 1
ATOM 889 O O . HIS A 1 107 ? 15.268 8.294 -10.041 1.00 65.81 107 HIS A O 1
ATOM 895 N N . ALA A 1 108 ? 14.318 10.059 -9.021 1.00 66.56 108 ALA A N 1
ATOM 896 C CA . ALA A 1 108 ? 12.936 9.566 -9.076 1.00 66.56 108 ALA A CA 1
ATOM 897 C C . ALA A 1 108 ? 12.100 10.184 -10.213 1.00 66.56 108 ALA A C 1
ATOM 899 O O . ALA A 1 108 ? 10.964 9.757 -10.436 1.00 66.56 108 ALA A O 1
ATOM 900 N N . GLU A 1 109 ? 12.634 11.174 -10.928 1.00 75.44 109 GLU A N 1
ATOM 901 C CA . GLU A 1 109 ? 11.906 11.887 -11.981 1.00 75.44 109 GLU A CA 1
ATOM 902 C C . GLU A 1 109 ? 11.478 10.944 -13.110 1.00 75.44 109 GLU A C 1
ATOM 904 O O . GLU A 1 109 ? 12.223 10.059 -13.525 1.00 75.44 109 GLU A O 1
ATOM 909 N N . GLY A 1 110 ? 10.228 11.086 -13.558 1.00 78.81 110 GLY A N 1
ATOM 910 C CA . GLY A 1 110 ? 9.647 10.284 -14.640 1.00 78.81 110 GLY A CA 1
ATOM 911 C C . GLY A 1 110 ? 9.384 8.808 -14.314 1.00 78.81 110 GLY A C 1
ATOM 912 O O . GLY A 1 110 ? 8.705 8.137 -15.080 1.00 78.81 110 GLY A O 1
ATOM 913 N N . SER A 1 111 ? 9.854 8.294 -13.172 1.00 84.31 111 SER A N 1
ATOM 914 C CA . SER A 1 111 ? 9.740 6.868 -12.825 1.00 84.31 111 SER A CA 1
ATOM 915 C C . SER A 1 111 ? 8.378 6.434 -12.275 1.00 84.31 111 SER A C 1
ATOM 917 O O . SER A 1 111 ? 8.133 5.242 -12.102 1.00 84.31 111 SER A O 1
ATOM 919 N N . GLY A 1 112 ? 7.514 7.385 -11.917 1.00 90.19 112 GLY A N 1
ATOM 920 C CA . GLY A 1 112 ? 6.258 7.110 -11.214 1.00 90.19 112 GLY A CA 1
ATOM 921 C C . GLY A 1 112 ? 6.424 6.729 -9.734 1.00 90.19 112 GLY A C 1
ATOM 922 O O . GLY A 1 112 ? 5.420 6.523 -9.055 1.00 90.19 112 GLY A O 1
ATOM 923 N N . MET A 1 113 ? 7.653 6.690 -9.195 1.00 90.38 113 MET A N 1
ATOM 924 C CA . MET A 1 113 ? 7.921 6.302 -7.801 1.00 90.38 113 MET A CA 1
ATOM 925 C C . MET A 1 113 ? 7.190 7.180 -6.776 1.00 90.38 113 MET A C 1
ATOM 927 O O . MET A 1 113 ? 6.720 6.677 -5.762 1.00 90.38 113 MET A O 1
ATOM 931 N N . GLN A 1 114 ? 7.056 8.485 -7.028 1.00 91.25 114 GLN A N 1
ATOM 932 C CA . GLN A 1 114 ? 6.338 9.403 -6.130 1.00 91.25 114 GLN A CA 1
ATOM 933 C C . GLN A 1 114 ? 4.857 9.015 -6.013 1.00 91.25 114 GLN A C 1
ATOM 935 O O . GLN A 1 114 ? 4.319 8.901 -4.912 1.00 91.25 114 GLN A O 1
ATOM 940 N N . SER A 1 115 ? 4.217 8.755 -7.156 1.00 93.81 115 SER A N 1
ATOM 941 C CA . SER A 1 115 ? 2.832 8.294 -7.218 1.00 93.81 115 SER A CA 1
ATOM 942 C C . SER A 1 115 ? 2.690 6.920 -6.569 1.00 93.81 115 SER A C 1
ATOM 944 O O . SER A 1 115 ? 1.782 6.725 -5.767 1.00 93.81 115 SER A O 1
ATOM 946 N N . PHE A 1 116 ? 3.612 5.992 -6.849 1.00 94.38 116 PHE A N 1
ATOM 947 C CA . PHE A 1 116 ? 3.609 4.661 -6.246 1.00 94.38 116 PHE A CA 1
ATOM 948 C C . PHE A 1 116 ? 3.768 4.713 -4.725 1.00 94.38 116 PHE A C 1
ATOM 950 O O . PHE A 1 116 ? 3.052 4.025 -4.007 1.00 94.38 116 PHE A O 1
ATOM 957 N N . PHE A 1 117 ? 4.645 5.579 -4.217 1.00 94.19 117 PHE A N 1
ATOM 958 C CA . PHE A 1 117 ? 4.825 5.792 -2.785 1.00 94.19 117 PHE A CA 1
ATOM 959 C C . PHE A 1 117 ? 3.543 6.313 -2.122 1.00 94.19 117 PHE A C 1
ATOM 961 O O . PHE A 1 117 ? 3.122 5.775 -1.100 1.00 94.19 117 PHE A O 1
ATOM 968 N N . ALA A 1 118 ? 2.868 7.297 -2.727 1.00 95.31 118 ALA A N 1
ATOM 969 C CA . ALA A 1 118 ? 1.563 7.762 -2.249 1.00 95.31 118 ALA A CA 1
ATOM 970 C C . ALA A 1 118 ? 0.507 6.637 -2.264 1.00 95.31 118 ALA A C 1
ATOM 972 O O . ALA A 1 118 ? -0.318 6.528 -1.352 1.00 95.31 118 ALA A O 1
ATOM 973 N N . GLY A 1 119 ? 0.566 5.759 -3.264 1.00 96.69 119 GLY A N 1
ATOM 974 C CA . GLY A 1 119 ? -0.230 4.540 -3.330 1.00 96.69 119 GLY A CA 1
ATOM 975 C C . GLY A 1 119 ? 0.055 3.561 -2.202 1.00 96.69 119 GLY A C 1
ATOM 976 O O . GLY A 1 119 ? -0.881 3.071 -1.582 1.00 96.69 119 GLY A O 1
ATOM 977 N N . LEU A 1 120 ? 1.325 3.297 -1.896 1.00 95.94 120 LEU A N 1
ATOM 978 C CA . LEU A 1 120 ? 1.721 2.424 -0.790 1.00 95.94 120 LEU A CA 1
ATOM 979 C C . LEU A 1 120 ? 1.226 2.966 0.556 1.00 95.94 120 LEU A C 1
ATOM 981 O O . LEU A 1 120 ? 0.676 2.214 1.357 1.00 95.94 120 LEU A O 1
ATOM 985 N N . VAL A 1 121 ? 1.333 4.281 0.777 1.00 96.38 121 VAL A N 1
ATOM 986 C CA . VAL A 1 121 ? 0.758 4.940 1.962 1.00 96.38 121 VAL A CA 1
ATOM 987 C C . VAL A 1 121 ? -0.761 4.759 1.995 1.00 96.38 121 VAL A C 1
ATOM 989 O O . VAL A 1 121 ? -1.315 4.419 3.038 1.00 96.38 121 VAL A O 1
ATOM 992 N N . SER A 1 122 ? -1.434 4.924 0.852 1.00 96.88 122 SER A N 1
ATOM 993 C CA . SER A 1 122 ? -2.883 4.714 0.725 1.00 96.88 122 SER A CA 1
ATOM 994 C C . SER A 1 122 ? -3.282 3.266 1.023 1.00 96.88 122 SER A C 1
ATOM 996 O O . SER A 1 122 ? -4.275 3.027 1.706 1.00 96.88 122 SER A O 1
ATOM 998 N N . TRP A 1 123 ? -2.482 2.295 0.583 1.00 97.19 123 TRP A N 1
ATOM 999 C CA . TRP A 1 123 ? -2.687 0.885 0.892 1.00 97.19 123 TRP A CA 1
ATOM 1000 C C . TRP A 1 123 ? -2.475 0.587 2.381 1.00 97.19 123 TRP A C 1
ATOM 1002 O O . TRP A 1 123 ? -3.281 -0.128 2.974 1.00 97.19 123 TRP A O 1
ATOM 1012 N N . THR A 1 124 ? -1.477 1.200 3.024 1.00 95.94 124 THR A N 1
ATOM 1013 C CA . THR A 1 124 ? -1.327 1.114 4.483 1.00 95.94 124 THR A CA 1
ATOM 1014 C C . THR A 1 124 ? -2.520 1.689 5.220 1.00 95.94 124 THR A C 1
ATOM 1016 O O . THR A 1 124 ? -3.044 1.030 6.113 1.00 95.94 124 THR A O 1
ATOM 1019 N N . ILE A 1 125 ? -3.017 2.857 4.812 1.00 95.94 125 ILE A N 1
ATOM 1020 C CA . ILE A 1 125 ? -4.246 3.420 5.384 1.00 95.94 125 ILE A CA 1
ATOM 1021 C C . ILE A 1 125 ? -5.412 2.443 5.202 1.00 95.94 125 ILE A C 1
ATOM 1023 O O . ILE A 1 125 ? -6.180 2.242 6.141 1.00 95.94 125 ILE A O 1
ATOM 1027 N N . PHE A 1 126 ? -5.523 1.807 4.034 1.00 96.62 126 PHE A N 1
ATOM 1028 C CA . PHE A 1 126 ? -6.559 0.823 3.742 1.00 96.62 126 PHE A CA 1
ATOM 1029 C C . PHE A 1 126 ? -6.551 -0.348 4.728 1.00 96.62 126 PHE A C 1
ATOM 1031 O O . PHE A 1 126 ? -7.519 -0.531 5.470 1.00 96.62 126 PHE A O 1
ATOM 1038 N N . TYR A 1 127 ? -5.470 -1.127 4.777 1.00 95.25 127 TYR A N 1
ATOM 1039 C CA . TYR A 1 127 ? -5.459 -2.337 5.599 1.00 95.25 127 TYR A CA 1
ATOM 1040 C C . TYR A 1 127 ? -5.365 -2.034 7.098 1.00 95.25 127 TYR A C 1
ATOM 1042 O O . TYR A 1 127 ? -5.932 -2.773 7.902 1.00 95.25 127 TYR A O 1
ATOM 1050 N N . ASP A 1 128 ? -4.689 -0.952 7.493 1.00 94.50 128 ASP A N 1
ATOM 1051 C CA . ASP A 1 128 ? -4.530 -0.599 8.907 1.00 94.50 128 ASP A CA 1
ATOM 1052 C C . ASP A 1 128 ? -5.820 -0.002 9.480 1.00 94.50 128 ASP A C 1
ATOM 1054 O O . ASP A 1 128 ? -6.126 -0.187 10.653 1.00 94.50 128 ASP A O 1
ATOM 1058 N N . THR A 1 129 ? -6.651 0.640 8.650 1.00 94.19 129 THR A N 1
ATOM 1059 C CA . THR A 1 129 ? -7.998 1.053 9.077 1.00 94.19 129 THR A CA 1
ATOM 1060 C C . THR A 1 129 ? -8.938 -0.145 9.223 1.00 94.19 129 THR A C 1
ATOM 1062 O O . THR A 1 129 ? -9.762 -0.148 10.138 1.00 94.19 129 THR A O 1
ATOM 1065 N N . ILE A 1 130 ? -8.815 -1.175 8.372 1.00 94.50 130 ILE A N 1
ATOM 1066 C CA . ILE A 1 130 ? -9.534 -2.449 8.563 1.00 94.50 130 ILE A CA 1
ATOM 1067 C C . ILE A 1 130 ? -9.140 -3.056 9.912 1.00 94.50 130 ILE A C 1
ATOM 1069 O O . ILE A 1 130 ? -10.012 -3.427 10.694 1.00 94.50 130 ILE A O 1
ATOM 1073 N N . TYR A 1 131 ? -7.842 -3.087 10.217 1.00 92.81 131 TYR A N 1
ATOM 1074 C CA . TYR A 1 131 ? -7.352 -3.560 11.508 1.00 92.81 131 TYR A CA 1
ATOM 1075 C C . TYR A 1 131 ? -7.853 -2.695 12.672 1.00 92.81 131 TYR A C 1
ATOM 1077 O O . TYR A 1 131 ? -8.364 -3.225 13.646 1.00 92.81 131 TYR A O 1
ATOM 1085 N N . ALA A 1 132 ? -7.846 -1.367 12.551 1.00 91.00 132 ALA A N 1
ATOM 1086 C CA . ALA A 1 132 ? -8.374 -0.473 13.584 1.00 91.00 132 ALA A CA 1
ATOM 1087 C C . ALA 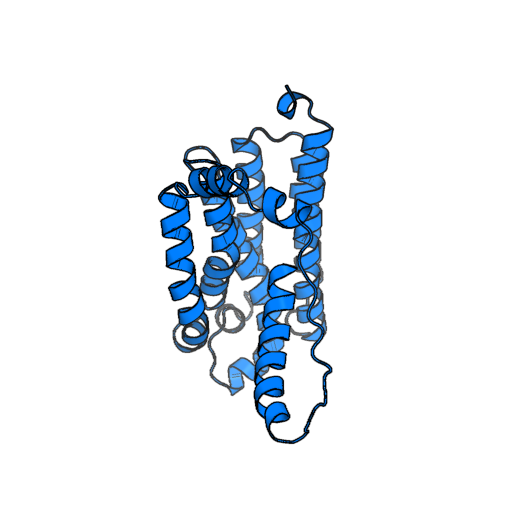A 1 132 ? -9.891 -0.625 13.825 1.00 91.00 132 ALA A C 1
ATOM 1089 O O . ALA A 1 132 ? -10.392 -0.224 14.875 1.00 91.00 132 ALA A O 1
ATOM 1090 N N . CYS A 1 133 ? -10.649 -1.216 12.893 1.00 91.62 133 CYS A N 1
ATOM 1091 C CA . CYS A 1 133 ? -12.046 -1.576 13.157 1.00 91.62 133 CYS A CA 1
ATOM 1092 C C . CYS A 1 133 ? -12.168 -2.723 14.175 1.00 91.62 133 CYS A C 1
ATOM 1094 O O . CYS A 1 133 ? -13.151 -2.757 14.913 1.00 91.62 133 CYS A O 1
ATOM 1096 N N . GLN A 1 134 ? -11.154 -3.592 14.277 1.00 92.00 134 GLN A N 1
ATOM 1097 C CA . GLN A 1 134 ? -11.076 -4.668 15.270 1.00 92.00 134 GLN A CA 1
ATOM 1098 C C . GLN A 1 134 ? -11.096 -4.117 16.703 1.00 92.00 134 GLN A C 1
ATOM 1100 O O . GLN A 1 134 ? -11.857 -4.602 17.541 1.00 92.00 134 GLN A O 1
ATOM 1105 N N . ASP A 1 135 ? -10.318 -3.062 16.948 1.00 87.75 135 ASP A N 1
ATOM 1106 C CA . ASP A 1 135 ? -10.103 -2.486 18.281 1.00 87.75 135 ASP A CA 1
ATOM 1107 C C . ASP A 1 135 ? -11.038 -1.296 18.571 1.00 87.75 135 ASP A C 1
ATOM 1109 O O . ASP A 1 135 ? -10.940 -0.649 19.614 1.00 87.75 135 ASP A O 1
ATOM 1113 N N .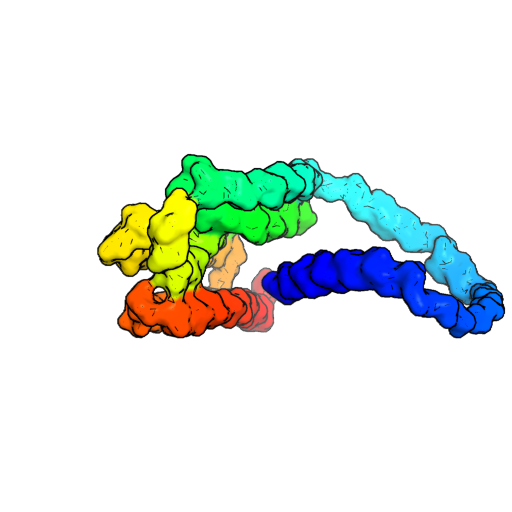 ARG A 1 136 ? -12.010 -1.017 17.687 1.00 85.69 136 ARG A N 1
ATOM 1114 C CA . ARG A 1 136 ? -12.873 0.179 17.745 1.00 85.69 136 ARG A CA 1
ATOM 1115 C C . ARG A 1 136 ? -13.534 0.386 19.113 1.00 85.69 136 ARG A C 1
ATOM 1117 O O . ARG A 1 136 ? -13.616 1.513 19.589 1.00 85.69 136 ARG A O 1
ATOM 1124 N N . LYS A 1 137 ? -14.042 -0.678 19.745 1.00 84.69 137 LYS A N 1
ATOM 1125 C CA . LYS A 1 137 ? -14.722 -0.581 21.053 1.00 84.69 137 LYS A CA 1
ATOM 1126 C C . LYS A 1 137 ? -13.760 -0.216 22.182 1.00 84.69 137 LYS A C 1
ATOM 1128 O O . LYS A 1 137 ? -14.158 0.492 23.107 1.00 84.69 137 LYS A O 1
ATOM 1133 N N . ASP A 1 138 ? -12.529 -0.700 22.110 1.00 85.38 138 ASP A N 1
ATOM 1134 C CA . ASP A 1 138 ? -11.516 -0.463 23.131 1.00 85.38 138 ASP A CA 1
ATOM 1135 C C . ASP A 1 138 ? -10.848 0.902 22.929 1.00 85.38 138 ASP A C 1
ATOM 1137 O O . ASP A 1 138 ? -10.656 1.624 23.907 1.00 85.38 138 ASP A O 1
ATOM 1141 N N . ASP A 1 139 ? -10.655 1.334 21.677 1.00 85.19 139 ASP A N 1
ATOM 1142 C CA . ASP A 1 139 ? -10.232 2.697 21.329 1.00 85.19 139 ASP A CA 1
ATOM 1143 C C . ASP A 1 139 ? -11.193 3.756 21.900 1.00 85.19 139 ASP A C 1
ATOM 1145 O O . ASP A 1 139 ? -10.745 4.751 22.476 1.00 85.19 139 ASP A O 1
ATOM 1149 N N . VAL A 1 140 ? -12.514 3.527 21.811 1.00 85.25 140 VAL A N 1
ATOM 1150 C CA . VAL A 1 140 ? -13.531 4.422 22.404 1.00 85.25 140 VAL A CA 1
ATOM 1151 C C . VAL A 1 140 ? -13.373 4.514 23.919 1.00 85.25 140 VAL A C 1
ATOM 1153 O O . VAL A 1 140 ? -13.402 5.614 24.468 1.00 85.25 140 VAL A O 1
ATOM 1156 N N . LYS A 1 141 ? -13.193 3.379 24.605 1.00 84.88 141 LYS A N 1
ATOM 1157 C CA . LYS A 1 141 ? -13.030 3.347 26.069 1.00 84.88 141 LYS A CA 1
ATOM 1158 C C . LYS A 1 141 ? -11.736 4.021 26.519 1.00 84.88 141 LYS A C 1
ATOM 1160 O O . LYS A 1 141 ? -11.722 4.680 27.552 1.00 84.88 141 LYS A O 1
ATOM 1165 N N . ALA A 1 142 ? -10.662 3.850 25.754 1.00 81.44 142 ALA A N 1
ATOM 1166 C CA . ALA A 1 142 ? -9.354 4.425 26.043 1.00 81.44 142 ALA A CA 1
ATOM 1167 C C . ALA A 1 142 ? -9.227 5.901 25.617 1.00 81.44 142 ALA A C 1
ATOM 1169 O O . ALA A 1 142 ? -8.229 6.544 25.943 1.00 81.44 142 ALA A O 1
ATOM 1170 N N . GLY A 1 143 ? -10.209 6.447 24.887 1.00 79.12 143 GLY A N 1
ATOM 1171 C CA . GLY A 1 143 ? -10.162 7.809 24.349 1.00 79.12 143 GLY A CA 1
ATOM 1172 C C . GLY A 1 143 ? -9.096 8.000 23.263 1.00 79.12 143 GLY A C 1
ATOM 1173 O O . GLY A 1 143 ? -8.602 9.113 23.068 1.00 79.12 143 GLY A O 1
ATOM 1174 N N . VAL A 1 144 ? -8.709 6.921 22.577 1.00 80.94 144 VAL A N 1
ATOM 1175 C CA . VAL A 1 144 ? -7.703 6.937 21.507 1.00 80.94 144 VAL A CA 1
ATOM 1176 C C . VAL A 1 144 ? -8.364 7.353 20.193 1.00 80.94 144 VAL A C 1
ATOM 1178 O O . VAL A 1 144 ? -9.494 6.975 19.898 1.00 80.94 144 VAL A O 1
ATOM 1181 N N . LYS A 1 145 ? -7.659 8.154 19.388 1.00 79.62 145 LYS A N 1
ATOM 1182 C CA . LYS A 1 145 ? -8.146 8.626 18.086 1.00 79.62 145 LYS A CA 1
ATOM 1183 C C . LYS A 1 145 ? -7.638 7.701 16.978 1.00 79.62 145 LYS A C 1
ATOM 1185 O O . LYS A 1 145 ? -6.436 7.462 16.877 1.00 79.62 145 LYS A O 1
ATOM 1190 N N . SER A 1 146 ? -8.531 7.215 16.118 1.00 81.06 146 SER A N 1
ATOM 1191 C CA . SER A 1 146 ? -8.186 6.367 14.966 1.00 81.06 146 SER A CA 1
ATOM 1192 C C . SER A 1 146 ? -9.049 6.697 13.743 1.00 81.06 146 SER A C 1
ATOM 1194 O O . SER A 1 146 ? -10.163 7.211 13.882 1.00 81.06 146 SER A O 1
ATOM 1196 N N . THR A 1 147 ? -8.566 6.393 12.531 1.00 80.56 147 THR A N 1
ATOM 1197 C CA . THR A 1 147 ? -9.348 6.593 11.293 1.00 80.56 147 THR A CA 1
ATOM 1198 C C . THR A 1 147 ? -10.630 5.769 11.288 1.00 80.56 147 THR A C 1
ATOM 1200 O O . THR A 1 147 ? -11.642 6.217 10.759 1.00 80.56 147 THR A O 1
ATOM 1203 N N . ALA A 1 148 ? -10.627 4.594 11.925 1.00 81.50 148 ALA A N 1
ATOM 1204 C CA . ALA A 1 148 ? -11.821 3.771 12.078 1.00 81.50 148 ALA A CA 1
ATOM 1205 C C . ALA A 1 148 ? -12.925 4.505 12.855 1.00 81.50 148 ALA A C 1
ATOM 1207 O O . ALA A 1 148 ? -14.097 4.368 12.500 1.00 81.50 148 ALA A O 1
ATOM 1208 N N . LEU A 1 149 ? -12.567 5.298 13.871 1.00 83.31 149 LEU A N 1
ATOM 1209 C CA . LEU A 1 149 ? -13.506 6.154 14.601 1.00 83.31 149 LEU A CA 1
ATOM 1210 C C . LEU A 1 149 ? -13.890 7.399 13.804 1.00 83.31 149 LEU A C 1
ATOM 1212 O O . LEU A 1 149 ? -15.068 7.742 13.757 1.00 83.31 149 LEU A O 1
ATOM 1216 N N . LEU A 1 150 ? -12.919 8.035 13.141 1.00 86.56 150 LEU A N 1
ATOM 1217 C CA . LEU A 1 150 ? -13.151 9.227 12.323 1.00 86.56 150 LEU A CA 1
ATOM 1218 C C . LEU A 1 150 ? -14.125 8.953 11.166 1.00 86.56 150 LEU A C 1
ATOM 1220 O O . LEU A 1 150 ? -15.010 9.759 10.897 1.00 86.56 150 LEU A O 1
ATOM 1224 N N . PHE A 1 151 ? -13.958 7.826 10.471 1.00 88.69 151 PHE A N 1
ATOM 1225 C CA . PHE A 1 151 ? -14.766 7.476 9.302 1.00 88.69 151 PHE A CA 1
ATOM 1226 C C . PHE A 1 151 ? -16.123 6.878 9.675 1.00 88.69 151 PHE A C 1
ATOM 1228 O O . PHE A 1 151 ? -17.061 6.963 8.884 1.00 88.69 151 PHE A O 1
ATOM 1235 N N . GLY A 1 152 ? -16.254 6.278 10.862 1.00 88.06 152 GLY A N 1
ATOM 1236 C CA . GLY A 1 152 ? -17.527 5.772 11.371 1.00 88.06 152 GLY A CA 1
ATOM 1237 C C . GLY A 1 152 ? -18.215 4.805 10.400 1.00 88.06 152 GLY A C 1
ATOM 1238 O O . GLY A 1 152 ? -17.692 3.724 10.114 1.00 88.06 152 GLY A O 1
ATOM 1239 N N . THR A 1 153 ? -19.398 5.191 9.910 1.00 88.50 153 THR A N 1
ATOM 1240 C CA . THR A 1 153 ? -20.204 4.440 8.927 1.00 88.50 153 THR A CA 1
ATOM 1241 C C . THR A 1 153 ? -19.677 4.557 7.493 1.00 88.50 153 THR A C 1
ATOM 1243 O O . THR A 1 153 ? -19.914 3.668 6.679 1.00 88.50 153 THR A O 1
ATOM 1246 N N . TRP A 1 154 ? -18.901 5.600 7.191 1.00 91.94 154 TRP A N 1
ATOM 1247 C CA . TRP A 1 154 ? -18.299 5.859 5.878 1.00 91.94 154 TRP A CA 1
ATOM 1248 C C . TRP A 1 154 ? -16.961 5.141 5.670 1.00 91.94 154 TRP A C 1
ATOM 1250 O O . TRP A 1 154 ? -16.267 5.393 4.686 1.00 91.94 154 TRP A O 1
ATOM 1260 N N . VAL A 1 155 ? -16.586 4.216 6.560 1.00 93.31 155 VAL A N 1
ATOM 1261 C CA . VAL A 1 155 ? -15.297 3.517 6.476 1.00 93.31 155 VAL A CA 1
ATOM 1262 C C . VAL A 1 155 ? -15.122 2.793 5.138 1.00 93.31 155 VAL A C 1
ATOM 1264 O O . VAL A 1 155 ? -14.134 3.019 4.451 1.00 93.31 155 VAL A O 1
ATOM 1267 N N . ARG A 1 156 ? -16.106 2.007 4.686 1.00 93.75 156 ARG A N 1
ATOM 1268 C CA . ARG A 1 156 ? -16.024 1.278 3.408 1.00 93.75 156 ARG A CA 1
ATOM 1269 C C . ARG A 1 156 ? -15.833 2.190 2.184 1.00 93.75 156 ARG A C 1
ATOM 1271 O O . ARG A 1 156 ? -14.887 1.943 1.434 1.00 93.75 156 ARG A O 1
ATOM 1278 N N . PRO A 1 157 ? -16.666 3.223 1.944 1.00 94.94 157 PRO A N 1
ATOM 1279 C CA . PRO A 1 157 ? -16.486 4.086 0.777 1.00 94.94 157 PRO A CA 1
ATOM 1280 C C . PRO A 1 157 ? -15.170 4.871 0.823 1.00 94.94 157 PRO A C 1
ATOM 1282 O O . PRO A 1 157 ? -14.487 4.955 -0.193 1.00 94.94 157 PRO A O 1
ATOM 1285 N N . ILE A 1 158 ? -14.748 5.365 1.993 1.00 95.56 158 ILE A N 1
ATOM 1286 C CA . ILE A 1 158 ? -13.469 6.081 2.122 1.00 95.56 158 ILE A CA 1
ATOM 1287 C C . ILE A 1 158 ? -12.287 5.146 1.842 1.00 95.56 158 ILE A C 1
ATOM 1289 O O . ILE A 1 158 ? -11.377 5.501 1.092 1.00 95.56 158 ILE A O 1
ATOM 1293 N N . LEU A 1 159 ? -12.312 3.926 2.386 1.00 96.06 159 LEU A N 1
ATOM 1294 C CA . LEU A 1 159 ? -11.283 2.927 2.104 1.00 96.06 159 LEU A CA 1
ATOM 1295 C C . LEU A 1 159 ? -11.271 2.511 0.632 1.00 96.06 159 LEU A C 1
ATOM 1297 O O . LEU A 1 159 ? -10.198 2.313 0.071 1.00 96.06 159 LEU A O 1
ATOM 1301 N N . SER A 1 160 ? -12.429 2.467 -0.025 1.00 96.19 160 SER A N 1
ATOM 1302 C CA . SER A 1 160 ? -12.503 2.217 -1.468 1.00 96.19 160 SER A CA 1
ATOM 1303 C C . SER A 1 160 ? -11.752 3.290 -2.265 1.00 96.19 160 SER A C 1
ATOM 1305 O O . SER A 1 160 ? -11.015 2.953 -3.187 1.00 96.19 160 SER A O 1
ATOM 1307 N N . CYS A 1 161 ? -11.839 4.566 -1.870 1.00 97.38 161 CYS A N 1
ATOM 1308 C CA . CYS A 1 161 ? -11.059 5.640 -2.492 1.00 97.38 161 CYS A CA 1
ATOM 1309 C C . CYS A 1 161 ? -9.546 5.438 -2.316 1.00 97.38 161 CYS A C 1
ATOM 1311 O O . CYS A 1 161 ? -8.801 5.540 -3.289 1.00 97.38 161 CYS A O 1
ATOM 1313 N N . PHE A 1 162 ? -9.078 5.101 -1.109 1.00 97.31 162 PHE A N 1
ATOM 1314 C CA . PHE A 1 162 ? -7.654 4.810 -0.877 1.00 97.31 162 PHE A CA 1
ATOM 1315 C C . PHE A 1 162 ? -7.170 3.593 -1.672 1.00 97.31 162 PHE A C 1
ATOM 1317 O O . PHE A 1 162 ? -6.065 3.600 -2.217 1.00 97.31 162 PHE A O 1
ATOM 1324 N N . ALA A 1 163 ? -8.012 2.568 -1.789 1.00 97.12 163 ALA A N 1
ATOM 1325 C CA . ALA A 1 163 ? -7.709 1.389 -2.582 1.00 97.12 163 ALA A CA 1
ATOM 1326 C C . ALA A 1 163 ? -7.603 1.715 -4.082 1.00 97.12 163 ALA A C 1
ATOM 1328 O O . ALA A 1 163 ? -6.696 1.229 -4.756 1.00 97.12 163 ALA A O 1
ATOM 1329 N N . LEU A 1 164 ? -8.470 2.593 -4.598 1.00 97.56 164 LEU A N 1
ATOM 1330 C CA . LEU A 1 164 ? -8.383 3.096 -5.971 1.00 97.56 164 LEU A CA 1
ATOM 1331 C C . LEU A 1 164 ? -7.106 3.907 -6.207 1.00 97.56 164 LEU A C 1
ATOM 1333 O O . LEU A 1 164 ? -6.462 3.715 -7.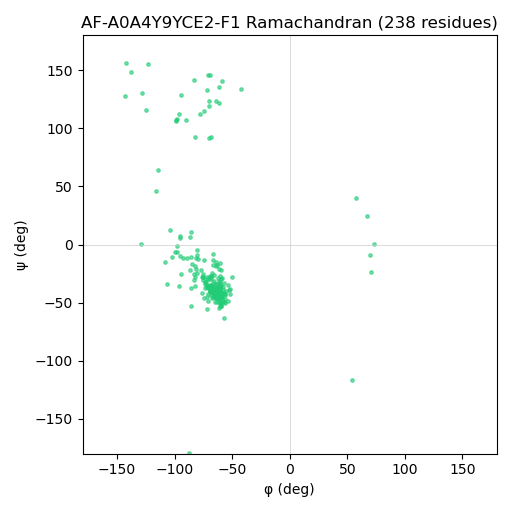234 1.00 97.56 164 LEU A O 1
ATOM 1337 N N . VAL A 1 165 ? -6.704 4.764 -5.262 1.00 98.06 165 VAL A N 1
ATOM 1338 C CA . VAL A 1 165 ? -5.434 5.510 -5.351 1.00 98.06 165 VAL A CA 1
ATOM 1339 C C . VAL A 1 165 ? -4.249 4.548 -5.427 1.00 98.06 165 VAL A C 1
ATOM 1341 O O . VAL A 1 165 ? -3.375 4.717 -6.278 1.00 98.06 165 VAL A O 1
ATOM 1344 N N . PHE A 1 166 ? -4.236 3.503 -4.595 1.00 97.75 166 PHE A N 1
ATOM 1345 C CA . PHE A 1 166 ? -3.206 2.469 -4.657 1.00 97.75 166 PHE A CA 1
ATOM 1346 C C . PHE A 1 166 ? -3.176 1.765 -6.022 1.00 97.75 166 PHE A C 1
ATOM 1348 O O . PHE A 1 166 ? -2.126 1.723 -6.665 1.00 97.75 166 PHE A O 1
ATOM 1355 N N . LEU A 1 167 ? -4.320 1.279 -6.508 1.00 97.94 167 LEU A N 1
ATOM 1356 C CA . LEU A 1 167 ? -4.411 0.591 -7.800 1.00 97.94 167 LEU A CA 1
ATOM 1357 C C . LEU A 1 167 ? -3.993 1.493 -8.968 1.00 97.94 167 LEU A C 1
ATOM 1359 O O . LEU A 1 167 ? -3.193 1.080 -9.807 1.00 97.94 167 LEU A O 1
ATOM 1363 N N . ALA A 1 168 ? -4.466 2.740 -8.995 1.00 97.94 168 ALA A N 1
ATOM 1364 C CA . ALA A 1 168 ? -4.096 3.718 -10.014 1.00 97.94 168 ALA A CA 1
ATOM 1365 C C . ALA A 1 168 ? -2.590 4.005 -9.994 1.00 97.94 168 ALA A C 1
ATOM 1367 O O . ALA A 1 168 ? -1.952 4.052 -11.045 1.00 97.94 168 ALA A O 1
ATOM 1368 N N . SER A 1 169 ? -2.000 4.136 -8.803 1.00 97.19 169 SER A N 1
ATOM 1369 C CA . SER A 1 169 ? -0.562 4.358 -8.677 1.00 97.19 169 SER A CA 1
ATOM 1370 C C . SER A 1 169 ? 0.272 3.166 -9.158 1.00 97.19 169 SER A C 1
ATOM 1372 O O . SER A 1 169 ? 1.328 3.372 -9.752 1.00 97.19 169 SER A O 1
ATOM 1374 N N . LEU A 1 170 ? -0.202 1.932 -8.941 1.00 96.62 170 LEU A N 1
ATOM 1375 C CA . LEU A 1 170 ? 0.470 0.709 -9.374 1.00 96.62 170 LEU A CA 1
ATOM 1376 C C . LEU A 1 170 ? 0.453 0.594 -10.905 1.00 96.62 170 LEU A C 1
ATOM 1378 O O . LEU A 1 170 ? 1.486 0.316 -11.515 1.00 96.62 170 LEU A O 1
ATOM 1382 N N . VAL A 1 171 ? -0.692 0.886 -11.528 1.00 97.38 171 VAL A N 1
ATOM 1383 C CA . VAL A 1 171 ? -0.833 0.945 -12.992 1.00 97.38 171 VAL A CA 1
ATOM 1384 C C . VAL A 1 171 ? 0.065 2.033 -13.582 1.00 97.38 171 VAL A C 1
ATOM 1386 O O . VAL A 1 171 ? 0.789 1.778 -14.545 1.00 97.38 171 VAL A O 1
ATOM 1389 N N . TYR A 1 172 ? 0.059 3.229 -12.986 1.00 96.56 172 TYR A N 1
ATOM 1390 C CA . TYR A 1 172 ? 0.882 4.352 -13.432 1.00 96.56 172 TYR A CA 1
ATOM 1391 C C . TYR A 1 172 ? 2.381 4.058 -13.304 1.00 96.56 172 TYR A C 1
ATOM 1393 O O . TYR A 1 172 ? 3.139 4.304 -14.238 1.00 96.56 172 TYR A O 1
ATOM 1401 N N . ALA A 1 173 ? 2.815 3.448 -12.198 1.00 94.12 173 ALA A N 1
ATOM 1402 C CA . ALA A 1 173 ? 4.197 3.011 -12.027 1.00 94.12 173 ALA A CA 1
ATOM 1403 C C . ALA A 1 173 ? 4.602 1.976 -13.086 1.00 94.12 173 ALA A C 1
ATOM 1405 O O . ALA A 1 173 ? 5.696 2.064 -13.644 1.00 94.12 173 ALA A O 1
ATOM 1406 N N . GLY A 1 174 ? 3.715 1.030 -13.414 1.00 93.19 174 GLY A N 1
ATOM 1407 C CA . GLY A 1 174 ? 3.928 0.096 -14.518 1.00 93.19 174 GLY A CA 1
ATOM 1408 C C . GLY A 1 174 ? 4.123 0.808 -15.855 1.00 93.19 174 GLY A C 1
ATOM 1409 O O . GLY A 1 174 ? 5.070 0.506 -16.579 1.00 93.19 174 GLY A O 1
ATOM 1410 N N . PHE A 1 175 ? 3.281 1.806 -16.138 1.00 94.00 175 PHE A N 1
ATOM 1411 C CA . PHE A 1 175 ? 3.339 2.589 -17.373 1.00 94.00 175 PHE A CA 1
ATOM 1412 C C . PHE A 1 175 ? 4.653 3.372 -17.494 1.00 94.00 175 PHE A C 1
ATOM 1414 O O . PHE A 1 175 ? 5.350 3.252 -18.499 1.00 94.00 175 PHE A O 1
ATOM 1421 N N . CYS A 1 176 ? 5.050 4.096 -16.442 1.00 91.81 176 CYS A N 1
ATOM 1422 C CA . CYS A 1 176 ? 6.304 4.855 -16.408 1.00 91.81 176 CYS A CA 1
ATOM 1423 C C . CYS A 1 176 ? 7.557 3.982 -16.573 1.00 91.81 176 CYS A C 1
ATOM 1425 O O . CYS A 1 176 ? 8.586 4.466 -17.034 1.00 91.81 176 CYS A O 1
ATOM 1427 N N . ASN A 1 177 ? 7.488 2.703 -16.191 1.00 89.38 177 ASN A N 1
ATOM 1428 C CA . ASN A 1 177 ? 8.612 1.767 -16.275 1.00 89.38 177 ASN A CA 1
ATOM 1429 C C . ASN A 1 177 ? 8.492 0.780 -17.448 1.00 89.38 177 ASN A C 1
ATOM 1431 O O . ASN A 1 177 ? 9.227 -0.209 -17.481 1.00 89.38 177 ASN A O 1
ATOM 1435 N N . GLY A 1 178 ? 7.569 1.026 -18.387 1.00 89.88 178 GLY A N 1
ATOM 1436 C CA . GLY A 1 178 ? 7.391 0.215 -19.592 1.00 89.88 178 GLY A CA 1
ATOM 1437 C C . GLY A 1 178 ? 7.104 -1.256 -19.296 1.00 89.88 178 GLY A C 1
ATOM 1438 O O . GLY A 1 178 ? 7.682 -2.123 -19.949 1.00 89.88 178 GLY A O 1
ATOM 1439 N N . LYS A 1 179 ? 6.292 -1.539 -18.268 1.00 91.81 179 LYS A N 1
ATOM 1440 C CA . LYS A 1 179 ? 5.902 -2.902 -17.881 1.00 91.81 179 LYS A CA 1
ATOM 1441 C C . LYS A 1 179 ? 4.990 -3.549 -18.913 1.00 91.81 179 LYS A C 1
ATOM 1443 O O . LYS A 1 179 ? 4.205 -2.870 -19.570 1.00 91.81 179 LYS A O 1
ATOM 1448 N N . GLY A 1 180 ? 5.129 -4.861 -19.077 1.00 92.50 180 GLY A N 1
ATOM 1449 C CA . GLY A 1 180 ? 4.367 -5.632 -20.049 1.00 92.50 180 GLY A CA 1
ATOM 1450 C C . GLY A 1 180 ? 3.020 -6.122 -19.519 1.00 92.50 180 GLY A C 1
ATOM 1451 O O . GLY A 1 180 ? 2.620 -5.891 -18.375 1.00 92.50 180 GLY A O 1
ATOM 1452 N N . LEU A 1 181 ? 2.301 -6.838 -20.385 1.00 93.88 181 LEU A N 1
ATOM 1453 C CA . LEU A 1 181 ? 0.984 -7.397 -20.078 1.00 93.88 181 LEU A CA 1
ATOM 1454 C C . LEU A 1 181 ? 0.965 -8.304 -18.825 1.00 93.88 181 LEU A C 1
ATOM 1456 O O . LEU A 1 181 ? 0.014 -8.180 -18.049 1.00 93.88 181 LEU A O 1
ATOM 1460 N N . PRO A 1 182 ? 1.969 -9.172 -18.565 1.00 94.75 182 PRO A N 1
ATOM 1461 C CA . PRO A 1 182 ? 1.974 -10.006 -17.362 1.00 94.75 182 PRO A CA 1
ATOM 1462 C C . PRO A 1 182 ? 1.909 -9.207 -16.055 1.00 94.75 182 PRO A C 1
ATOM 1464 O O . PRO A 1 182 ? 1.175 -9.597 -15.145 1.00 94.75 182 PRO A O 1
ATOM 1467 N N . PHE A 1 183 ? 2.599 -8.064 -15.972 1.00 95.75 183 PHE A N 1
ATOM 1468 C CA . PHE A 1 183 ? 2.520 -7.177 -14.808 1.00 95.75 183 PHE A CA 1
ATOM 1469 C C . PHE A 1 183 ? 1.098 -6.636 -14.606 1.00 95.75 183 PHE A C 1
ATOM 1471 O O . PHE A 1 183 ? 0.562 -6.670 -13.497 1.00 95.75 183 PHE A O 1
ATOM 1478 N N . TYR A 1 184 ? 0.449 -6.164 -15.670 1.00 96.75 184 TYR A N 1
ATOM 1479 C CA . TYR A 1 184 ? -0.905 -5.618 -15.559 1.00 96.75 184 TYR A CA 1
ATOM 1480 C C . TYR A 1 184 ? -1.938 -6.687 -15.196 1.00 96.75 184 TYR A C 1
ATOM 1482 O O . TYR A 1 184 ? -2.796 -6.442 -14.350 1.00 96.75 184 TYR A O 1
ATOM 1490 N N . LEU A 1 185 ? -1.848 -7.883 -15.778 1.00 96.69 185 LEU A N 1
ATOM 1491 C CA . LEU A 1 185 ? -2.799 -8.958 -15.494 1.00 96.69 185 LEU A CA 1
ATOM 1492 C C . LEU A 1 185 ? -2.622 -9.529 -14.086 1.00 96.69 185 LEU A C 1
ATOM 1494 O O . LEU A 1 185 ? -3.598 -9.658 -13.349 1.00 96.69 185 LEU A O 1
ATOM 1498 N N . VAL A 1 186 ? -1.388 -9.855 -13.698 1.00 97.12 186 VAL A N 1
ATOM 1499 C CA . VAL A 1 186 ? -1.129 -10.538 -12.425 1.00 97.12 186 VAL A CA 1
ATOM 1500 C C . VAL A 1 186 ? -1.007 -9.544 -11.278 1.00 97.12 186 VAL A C 1
ATOM 1502 O O . VAL A 1 186 ? -1.728 -9.675 -10.294 1.00 97.12 186 VAL A O 1
ATOM 1505 N N . SER A 1 187 ? -0.149 -8.525 -11.391 1.00 96.94 187 SER A N 1
ATOM 1506 C CA . SER A 1 187 ? 0.052 -7.570 -10.296 1.00 96.94 187 SER A CA 1
ATOM 1507 C C . SER A 1 187 ? -1.155 -6.647 -10.139 1.00 96.94 187 SER A C 1
ATOM 1509 O O . SER A 1 187 ? -1.735 -6.593 -9.058 1.00 96.94 187 SER A O 1
ATOM 1511 N N . CYS A 1 188 ? -1.565 -5.937 -11.199 1.00 97.62 188 CYS A N 1
ATOM 1512 C CA . CYS A 1 188 ? -2.674 -4.977 -11.091 1.00 97.62 188 CYS A CA 1
ATOM 1513 C C . CYS A 1 188 ? -4.033 -5.685 -11.002 1.00 97.62 188 CYS A C 1
ATOM 1515 O O . CYS A 1 188 ? -4.837 -5.362 -10.129 1.00 97.62 188 CYS A O 1
ATOM 1517 N N . GLY A 1 189 ? -4.279 -6.676 -11.865 1.00 97.69 189 GLY A N 1
ATOM 1518 C CA . GLY A 1 189 ? -5.511 -7.467 -11.848 1.00 97.69 189 GLY A CA 1
ATOM 1519 C C . GLY A 1 189 ? -5.662 -8.299 -10.574 1.00 97.69 189 GLY A C 1
ATOM 1520 O O . GLY A 1 189 ? -6.733 -8.302 -9.968 1.00 97.69 189 GLY A O 1
ATOM 1521 N N . GLY A 1 190 ? -4.583 -8.930 -10.105 1.00 97.62 190 GLY A N 1
ATOM 1522 C CA . GLY A 1 190 ? -4.579 -9.658 -8.836 1.00 97.62 190 GLY A CA 1
ATOM 1523 C C . GLY A 1 190 ? -4.804 -8.744 -7.631 1.00 97.62 190 GLY A C 1
ATOM 1524 O O . GLY A 1 190 ? -5.605 -9.079 -6.759 1.00 97.62 190 GLY A O 1
ATOM 1525 N N . ALA A 1 191 ? -4.180 -7.560 -7.605 1.00 97.75 191 ALA A N 1
ATOM 1526 C CA . ALA A 1 191 ? -4.423 -6.578 -6.549 1.00 97.75 191 ALA A CA 1
ATOM 1527 C C . ALA A 1 191 ? -5.874 -6.078 -6.539 1.00 97.75 191 ALA A C 1
ATOM 1529 O O . ALA A 1 191 ? -6.488 -5.999 -5.474 1.00 97.75 191 ALA A O 1
ATOM 1530 N N . LEU A 1 192 ? -6.442 -5.796 -7.717 1.00 98.00 192 LEU A N 1
ATOM 1531 C CA . LEU A 1 192 ? -7.841 -5.399 -7.867 1.00 98.00 192 LEU A CA 1
ATOM 1532 C C . LEU A 1 192 ? -8.786 -6.498 -7.370 1.00 98.00 192 LEU A C 1
ATOM 1534 O O . LEU A 1 192 ? -9.702 -6.208 -6.604 1.00 98.00 192 LEU A O 1
ATOM 1538 N N . ALA A 1 193 ? -8.557 -7.750 -7.769 1.00 97.94 193 ALA A N 1
ATOM 1539 C CA . ALA A 1 193 ? -9.371 -8.884 -7.341 1.00 97.94 193 ALA A CA 1
ATOM 1540 C C . ALA A 1 193 ? -9.298 -9.091 -5.822 1.00 97.94 193 ALA A C 1
ATOM 1542 O O . ALA A 1 193 ? -10.327 -9.270 -5.170 1.00 97.94 193 ALA A O 1
ATOM 1543 N N . HIS A 1 194 ? -8.096 -9.009 -5.246 1.00 97.62 194 HIS A N 1
ATOM 1544 C CA . HIS A 1 194 ? -7.888 -9.177 -3.813 1.00 97.62 194 HIS A CA 1
ATOM 1545 C C . HIS A 1 194 ? -8.569 -8.064 -3.003 1.00 97.62 194 HIS A C 1
ATOM 1547 O O . HIS A 1 194 ? -9.341 -8.354 -2.091 1.00 97.62 194 HIS A O 1
ATOM 1553 N N . ILE A 1 195 ? -8.364 -6.793 -3.365 1.00 97.25 195 ILE A N 1
ATOM 1554 C CA . ILE A 1 195 ? -9.036 -5.648 -2.726 1.00 97.25 195 ILE A CA 1
ATOM 1555 C C . ILE A 1 195 ? -10.553 -5.719 -2.916 1.00 97.25 195 ILE A C 1
ATOM 1557 O O . ILE A 1 195 ? -11.300 -5.470 -1.971 1.00 97.25 195 ILE A O 1
ATOM 1561 N N . GLY A 1 196 ? -11.017 -6.071 -4.117 1.00 97.38 196 GLY A N 1
ATOM 1562 C CA . GLY A 1 196 ? -12.438 -6.210 -4.426 1.00 97.38 196 GLY A CA 1
ATOM 1563 C C . GLY A 1 196 ? -13.105 -7.266 -3.547 1.00 97.38 196 GLY A C 1
ATOM 1564 O O . GLY A 1 196 ? -14.147 -7.000 -2.950 1.00 97.38 196 GLY A O 1
ATOM 1565 N N . TRP A 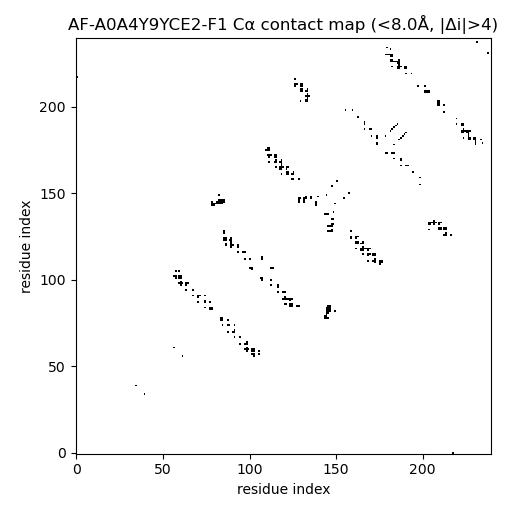1 197 ? -12.463 -8.425 -3.379 1.00 97.62 197 TRP A N 1
ATOM 1566 C CA . TRP A 1 197 ? -12.909 -9.463 -2.447 1.00 97.62 197 TRP A CA 1
ATOM 1567 C C . TRP A 1 197 ? -12.923 -8.972 -0.994 1.00 97.62 197 TRP A C 1
ATOM 1569 O O . TRP A 1 197 ? -13.883 -9.234 -0.266 1.00 97.62 197 TRP A O 1
ATOM 1579 N N . GLN A 1 198 ? -11.895 -8.235 -0.560 1.00 96.69 198 GLN A N 1
ATOM 1580 C CA . GLN A 1 198 ? -11.864 -7.667 0.788 1.00 96.69 198 GLN A CA 1
ATOM 1581 C C . GLN A 1 198 ? -13.037 -6.710 1.002 1.00 96.69 198 GLN A C 1
ATOM 1583 O O . GLN A 1 198 ? -13.809 -6.918 1.927 1.00 96.69 198 GLN A O 1
ATOM 1588 N N . LEU A 1 199 ? -13.231 -5.722 0.129 1.00 95.19 199 LEU A N 1
ATOM 1589 C CA . LEU A 1 199 ? -14.308 -4.734 0.255 1.00 95.19 199 LEU A CA 1
ATOM 1590 C C . LEU A 1 199 ? -15.715 -5.343 0.160 1.00 95.19 199 LEU A C 1
ATOM 1592 O O . LEU A 1 199 ? -16.635 -4.859 0.827 1.00 95.19 199 LEU A O 1
ATOM 1596 N N . ALA A 1 200 ? -15.885 -6.391 -0.649 1.00 96.00 200 ALA A N 1
ATOM 1597 C CA . ALA A 1 200 ? -17.169 -7.056 -0.830 1.00 96.00 200 ALA A CA 1
ATOM 1598 C C . ALA A 1 200 ? -17.583 -7.868 0.404 1.00 96.00 200 ALA A C 1
ATOM 1600 O O . ALA A 1 200 ? -18.734 -7.777 0.831 1.00 96.00 200 ALA A O 1
ATOM 1601 N N . THR A 1 201 ? -16.664 -8.643 0.990 1.00 96.19 201 THR A N 1
ATOM 1602 C CA . THR A 1 201 ? -17.021 -9.595 2.055 1.00 96.19 201 THR A CA 1
ATOM 1603 C C . THR A 1 201 ? -16.670 -9.127 3.467 1.00 96.19 201 THR A C 1
ATOM 1605 O O . THR A 1 201 ? -17.059 -9.803 4.409 1.00 96.19 201 THR A O 1
ATOM 1608 N N . TRP A 1 202 ? -15.901 -8.047 3.628 1.00 96.56 202 TRP A N 1
ATOM 1609 C CA . TRP A 1 202 ? -15.423 -7.594 4.938 1.00 96.56 202 TRP A CA 1
ATOM 1610 C C . TRP A 1 202 ? -16.542 -7.023 5.807 1.00 96.56 202 TRP A C 1
ATOM 1612 O O . TRP A 1 202 ? -17.158 -6.035 5.415 1.00 96.56 202 TRP A O 1
ATOM 1622 N N . ASP A 1 203 ? -16.756 -7.550 7.010 1.00 94.50 203 ASP A N 1
ATOM 1623 C CA . ASP A 1 203 ? -17.628 -6.959 8.030 1.00 94.50 203 ASP A CA 1
ATOM 1624 C C . ASP A 1 203 ? -16.828 -6.111 9.047 1.00 94.50 203 ASP A C 1
ATOM 1626 O O . ASP A 1 203 ? -16.080 -6.660 9.859 1.00 94.50 203 ASP A O 1
ATOM 1630 N N . PRO A 1 204 ? -17.002 -4.771 9.076 1.00 92.19 204 PRO A N 1
ATOM 1631 C CA . PRO A 1 204 ? -16.335 -3.898 10.045 1.00 92.19 204 PRO A CA 1
ATOM 1632 C C . PRO A 1 204 ? -16.733 -4.137 11.509 1.00 92.19 204 PRO A C 1
ATOM 1634 O O . PRO A 1 204 ? -16.071 -3.610 12.401 1.00 92.19 204 PRO A O 1
ATOM 1637 N N . ASN A 1 205 ? -17.833 -4.852 11.768 1.00 91.12 205 ASN A N 1
ATOM 1638 C CA . ASN A 1 205 ? -18.327 -5.112 13.121 1.00 91.12 205 ASN A CA 1
ATOM 1639 C C . ASN A 1 205 ? -17.856 -6.453 13.694 1.00 91.12 205 ASN A C 1
ATOM 1641 O O . ASN A 1 205 ? -18.056 -6.678 14.890 1.00 91.12 205 ASN A O 1
ATOM 1645 N N . ASP A 1 206 ? -17.242 -7.318 12.879 1.00 94.25 206 ASP A N 1
ATOM 1646 C CA . ASP A 1 206 ? -16.641 -8.576 13.321 1.00 94.25 206 ASP A CA 1
ATOM 1647 C C . ASP A 1 206 ? -15.117 -8.408 13.491 1.00 94.25 206 ASP A C 1
ATOM 1649 O O . ASP A 1 206 ? -14.375 -8.352 12.502 1.00 94.25 206 ASP A O 1
ATOM 1653 N N . PRO A 1 207 ? -14.607 -8.368 14.739 1.00 93.00 207 PRO A N 1
ATOM 1654 C CA . PRO A 1 207 ? -13.175 -8.267 15.008 1.00 93.00 207 PRO A CA 1
ATOM 1655 C C . PRO A 1 207 ? -12.355 -9.404 14.381 1.00 93.00 207 PRO A C 1
ATOM 1657 O O . PRO A 1 207 ? -11.211 -9.192 13.975 1.00 93.00 207 PRO A O 1
ATOM 1660 N N . LYS A 1 208 ? -12.918 -10.617 14.282 1.00 94.69 208 LYS A N 1
ATOM 1661 C CA . LYS A 1 208 ? -12.204 -11.767 13.710 1.00 94.69 208 LYS A CA 1
ATOM 1662 C C . LYS A 1 208 ? -12.032 -11.608 12.206 1.00 94.69 208 LYS A C 1
ATOM 1664 O O . LYS A 1 208 ? -10.939 -11.873 11.702 1.00 94.69 208 LYS A O 1
ATOM 1669 N N . ASP A 1 209 ? -13.072 -11.152 11.513 1.00 95.19 209 ASP A N 1
ATOM 1670 C CA . ASP A 1 209 ? -12.997 -10.880 10.079 1.00 95.19 209 ASP A CA 1
ATOM 1671 C C . ASP A 1 209 ? -12.047 -9.707 9.791 1.00 95.19 209 ASP A C 1
ATOM 1673 O O . ASP A 1 209 ? -11.178 -9.825 8.929 1.00 95.19 209 ASP A O 1
ATOM 1677 N N . CYS A 1 210 ? -12.087 -8.633 10.591 1.00 94.44 210 CYS A N 1
ATOM 1678 C CA . CYS A 1 210 ? -11.122 -7.527 10.496 1.00 94.44 210 CYS A CA 1
ATOM 1679 C C . CYS A 1 210 ? -9.667 -8.024 10.582 1.00 94.44 210 CYS A C 1
ATOM 1681 O O . CYS A 1 210 ? -8.842 -7.711 9.717 1.00 94.44 210 CYS A O 1
ATOM 1683 N N . GLY A 1 211 ? -9.358 -8.863 11.575 1.00 93.50 211 GLY A N 1
ATOM 1684 C CA . GLY A 1 211 ? -8.029 -9.453 11.733 1.00 93.50 211 GLY A CA 1
ATOM 1685 C C . GLY A 1 211 ? -7.640 -10.401 10.591 1.00 93.50 211 GLY A C 1
ATOM 1686 O O . GLY A 1 211 ? -6.484 -10.412 10.159 1.00 93.50 211 GLY A O 1
ATOM 1687 N N . ALA A 1 212 ? -8.584 -11.185 10.062 1.00 95.31 212 ALA A N 1
ATOM 1688 C CA . ALA A 1 212 ? -8.347 -12.074 8.922 1.00 95.31 212 ALA A CA 1
ATOM 1689 C C . ALA A 1 212 ? -8.059 -11.286 7.632 1.00 95.31 212 ALA A C 1
ATOM 1691 O O . ALA A 1 212 ? -7.088 -11.574 6.925 1.00 95.31 212 ALA A O 1
ATOM 1692 N N . LYS A 1 213 ? -8.844 -10.238 7.358 1.00 95.75 213 LYS A N 1
ATOM 1693 C CA . LYS A 1 213 ? -8.649 -9.335 6.216 1.00 95.75 213 LYS A CA 1
ATOM 1694 C C . LYS A 1 213 ? -7.335 -8.575 6.320 1.00 95.75 213 LYS A C 1
ATOM 1696 O O . LYS A 1 213 ? -6.596 -8.510 5.338 1.00 95.75 213 LYS A O 1
ATOM 1701 N N . PHE A 1 214 ? -6.975 -8.088 7.505 1.00 94.88 214 PHE A N 1
ATOM 1702 C CA . PHE A 1 214 ? -5.658 -7.499 7.737 1.00 94.88 214 PHE A CA 1
ATOM 1703 C C . PHE A 1 214 ? -4.532 -8.478 7.376 1.00 94.88 214 PHE A C 1
ATOM 1705 O O . PHE A 1 214 ? -3.670 -8.141 6.567 1.00 94.88 214 PHE A O 1
ATOM 1712 N N . LYS A 1 215 ? -4.580 -9.722 7.875 1.00 94.69 215 LYS A N 1
ATOM 1713 C CA . LYS A 1 215 ? -3.556 -10.740 7.580 1.00 94.69 215 LYS A CA 1
ATOM 1714 C C . LYS A 1 215 ? -3.430 -11.050 6.087 1.00 94.69 215 LYS A C 1
ATOM 1716 O O . LYS A 1 215 ? -2.306 -11.132 5.600 1.00 94.69 215 LYS A O 1
ATOM 1721 N N . SER A 1 216 ? -4.546 -11.139 5.358 1.00 94.94 216 SER A N 1
ATOM 1722 C CA . SER A 1 216 ? -4.526 -11.389 3.903 1.00 94.94 216 SER A CA 1
ATOM 1723 C C . SER A 1 216 ? -3.799 -10.300 3.098 1.00 94.94 216 SER A C 1
ATOM 1725 O O . SER A 1 216 ? -3.292 -10.566 2.016 1.00 94.94 216 SER A O 1
ATOM 1727 N N . ASN A 1 217 ? -3.639 -9.077 3.627 1.00 94.06 217 ASN A N 1
ATOM 1728 C CA . ASN A 1 217 ? -2.820 -8.057 2.955 1.00 94.06 217 ASN A CA 1
ATOM 1729 C C . ASN A 1 217 ? -1.326 -8.421 2.904 1.00 94.06 217 ASN A C 1
ATOM 1731 O O . ASN A 1 217 ? -0.608 -7.889 2.063 1.00 94.06 217 ASN A O 1
ATOM 1735 N N . GLY A 1 218 ? -0.849 -9.356 3.732 1.00 92.00 218 GLY A N 1
ATOM 1736 C CA . GLY A 1 218 ? 0.488 -9.926 3.557 1.00 92.00 218 GLY A CA 1
ATOM 1737 C C . GLY A 1 218 ? 0.655 -10.629 2.204 1.00 92.00 218 GLY A C 1
ATOM 1738 O O . GLY A 1 218 ? 1.722 -10.532 1.595 1.00 92.00 218 GLY A O 1
ATOM 1739 N N . ASP A 1 219 ? -0.412 -11.254 1.695 1.00 93.19 219 ASP A N 1
ATOM 1740 C CA . ASP A 1 219 ? -0.393 -12.018 0.443 1.00 93.19 219 ASP A CA 1
ATOM 1741 C C . ASP A 1 219 ? -0.359 -11.117 -0.797 1.00 93.19 219 ASP A C 1
ATOM 1743 O O . ASP A 1 219 ? 0.240 -11.468 -1.815 1.00 93.19 219 ASP A O 1
ATOM 1747 N N . MET A 1 220 ? -0.906 -9.903 -0.688 1.00 94.25 220 MET A N 1
ATOM 1748 C CA . MET A 1 220 ? -0.866 -8.879 -1.738 1.00 94.25 220 MET A CA 1
ATOM 1749 C C . MET A 1 220 ? 0.560 -8.601 -2.232 1.00 94.25 220 MET A C 1
ATOM 1751 O O . MET A 1 220 ? 0.792 -8.437 -3.430 1.00 94.25 220 MET A O 1
ATOM 1755 N N . GLY A 1 221 ? 1.535 -8.576 -1.316 1.00 92.25 221 GLY A N 1
ATOM 1756 C CA . GLY A 1 221 ? 2.938 -8.374 -1.672 1.00 92.25 221 GLY A CA 1
ATOM 1757 C C . GLY A 1 221 ? 3.462 -9.473 -2.599 1.00 92.25 221 GLY A C 1
ATOM 1758 O O . GLY A 1 221 ? 4.161 -9.173 -3.568 1.00 92.25 221 GLY A O 1
ATOM 1759 N N . TYR A 1 222 ? 3.077 -10.730 -2.354 1.00 95.25 222 TYR A N 1
ATOM 1760 C CA . TYR A 1 222 ? 3.445 -11.858 -3.211 1.00 95.25 222 TYR A CA 1
ATOM 1761 C C . TYR A 1 222 ? 2.744 -11.803 -4.566 1.00 95.25 222 TYR A C 1
ATOM 1763 O O . TYR A 1 222 ? 3.377 -12.107 -5.572 1.00 95.25 222 TYR A O 1
ATOM 1771 N N . VAL A 1 223 ? 1.480 -11.369 -4.617 1.00 95.88 223 VAL A N 1
ATOM 1772 C CA . VAL A 1 223 ? 0.739 -11.190 -5.879 1.00 95.88 223 VAL A CA 1
ATOM 1773 C C . VAL A 1 223 ? 1.430 -10.157 -6.771 1.00 95.88 223 VAL A C 1
ATOM 1775 O O . VAL A 1 223 ? 1.736 -10.433 -7.933 1.00 95.88 223 VAL A O 1
ATOM 1778 N N . ILE A 1 224 ? 1.745 -8.981 -6.218 1.00 95.69 224 ILE A N 1
ATOM 1779 C CA . ILE A 1 224 ? 2.396 -7.900 -6.968 1.00 95.69 224 ILE A CA 1
ATOM 1780 C C . ILE A 1 224 ? 3.792 -8.322 -7.424 1.00 95.69 224 ILE A C 1
ATOM 1782 O O . ILE A 1 224 ? 4.142 -8.122 -8.589 1.00 95.69 224 ILE A O 1
ATOM 1786 N N . TRP A 1 225 ? 4.574 -8.931 -6.532 1.00 95.00 225 TRP A N 1
ATOM 1787 C CA . TRP A 1 225 ? 5.918 -9.407 -6.849 1.00 95.00 225 TRP A CA 1
ATOM 1788 C C . TRP A 1 225 ? 5.916 -10.549 -7.872 1.00 95.00 225 TRP A C 1
ATOM 1790 O O . TRP A 1 225 ? 6.741 -10.551 -8.781 1.00 95.00 225 TRP A O 1
ATOM 1800 N N . GLY A 1 226 ? 4.964 -11.479 -7.778 1.00 95.69 226 GLY A N 1
ATOM 1801 C CA . GLY A 1 226 ? 4.811 -12.584 -8.721 1.00 95.69 226 GLY A CA 1
ATOM 1802 C C . GLY A 1 226 ? 4.534 -12.097 -10.141 1.00 95.69 226 GLY A C 1
ATOM 1803 O O . GLY A 1 226 ? 5.167 -12.572 -11.081 1.00 95.69 226 GLY A O 1
ATOM 1804 N N . GLY A 1 227 ? 3.666 -11.093 -10.305 1.00 94.81 227 GLY A N 1
ATOM 1805 C CA . GLY A 1 227 ? 3.430 -10.483 -11.615 1.00 94.81 227 GLY A CA 1
ATOM 1806 C C . GLY A 1 227 ? 4.635 -9.708 -12.150 1.00 94.81 227 GLY A C 1
ATOM 1807 O O . GLY A 1 227 ? 4.934 -9.807 -13.336 1.00 94.81 227 GLY A O 1
ATOM 1808 N N . LEU A 1 228 ? 5.389 -9.019 -11.284 1.00 93.56 228 LEU A N 1
ATOM 1809 C CA . LEU A 1 228 ? 6.653 -8.369 -11.661 1.00 93.56 228 LEU A CA 1
ATOM 1810 C C . LEU A 1 228 ? 7.712 -9.375 -12.127 1.00 93.56 228 LEU A C 1
ATOM 1812 O O . LEU A 1 228 ? 8.404 -9.119 -13.110 1.00 93.56 228 LEU A O 1
ATOM 1816 N N . LEU A 1 229 ? 7.850 -10.508 -11.437 1.00 94.31 229 LEU A N 1
ATOM 1817 C CA . LEU A 1 229 ? 8.772 -11.568 -11.838 1.00 94.31 229 LEU A CA 1
ATOM 1818 C C . LEU A 1 229 ? 8.356 -12.238 -13.141 1.00 94.31 229 LEU A C 1
ATOM 1820 O O . LEU A 1 229 ? 9.206 -12.508 -13.986 1.00 94.31 229 LEU A O 1
ATOM 1824 N N . LEU A 1 230 ? 7.062 -12.518 -13.295 1.00 93.75 230 LEU A N 1
ATOM 1825 C CA . LEU A 1 230 ? 6.534 -13.116 -14.511 1.00 93.75 230 LEU A CA 1
ATOM 1826 C C . LEU A 1 230 ? 6.778 -12.193 -15.708 1.00 93.75 230 LEU A C 1
ATOM 1828 O O . LEU A 1 230 ? 7.242 -12.643 -16.751 1.00 93.75 230 LEU A O 1
ATOM 1832 N N . ASP A 1 231 ? 6.529 -10.897 -15.530 1.00 93.25 231 ASP A N 1
ATOM 1833 C CA . ASP A 1 231 ? 6.818 -9.866 -16.522 1.00 93.25 231 ASP A CA 1
ATOM 1834 C C . ASP A 1 231 ? 8.308 -9.800 -16.870 1.00 93.25 231 ASP A C 1
ATOM 1836 O O . ASP A 1 231 ? 8.663 -9.734 -18.043 1.00 93.25 231 ASP A O 1
ATOM 1840 N N . PHE A 1 232 ? 9.185 -9.886 -15.866 1.00 90.38 232 PHE A N 1
ATOM 1841 C CA . PHE A 1 232 ? 10.632 -9.916 -16.071 1.00 90.38 232 PHE A CA 1
ATOM 1842 C C . PHE A 1 232 ? 11.093 -11.149 -16.860 1.00 90.38 232 PHE A C 1
ATOM 1844 O O . PHE A 1 232 ? 11.955 -11.032 -17.723 1.00 90.38 232 PHE A O 1
ATOM 1851 N N . TYR A 1 233 ? 10.524 -12.323 -16.580 1.00 91.25 233 TYR A N 1
ATOM 1852 C CA . TYR A 1 233 ? 10.902 -13.569 -17.249 1.00 91.25 233 TYR A CA 1
ATOM 1853 C C . TYR A 1 233 ? 10.388 -13.650 -18.692 1.00 91.25 233 TYR A C 1
ATOM 1855 O O . TYR A 1 233 ? 11.076 -14.176 -19.564 1.00 91.25 233 TYR A O 1
ATOM 1863 N N . LEU A 1 234 ? 9.177 -13.146 -18.949 1.00 89.88 234 LEU A N 1
ATOM 1864 C CA . LEU A 1 234 ? 8.526 -13.253 -20.256 1.00 89.88 234 LEU A CA 1
ATOM 1865 C C . LEU A 1 234 ? 8.906 -12.138 -21.233 1.00 89.88 234 LEU A C 1
ATOM 1867 O O . LEU A 1 234 ? 8.761 -12.336 -22.438 1.00 89.88 234 LEU A O 1
ATOM 1871 N N . ASN A 1 235 ? 9.378 -10.985 -20.752 1.00 83.00 235 ASN A N 1
ATOM 1872 C CA . ASN A 1 235 ? 9.774 -9.879 -21.619 1.00 83.00 235 ASN A CA 1
ATOM 1873 C C . ASN A 1 235 ? 11.298 -9.849 -21.827 1.00 83.00 235 ASN A C 1
ATOM 1875 O O . ASN A 1 235 ? 12.035 -9.398 -20.945 1.00 83.00 235 ASN A O 1
ATOM 1879 N N . PRO A 1 236 ? 11.797 -10.246 -23.014 1.00 65.31 236 PRO A N 1
ATOM 1880 C CA . PRO A 1 236 ? 13.230 -10.232 -23.317 1.00 65.31 236 PRO A CA 1
ATOM 1881 C C . PRO A 1 236 ? 13.827 -8.817 -23.384 1.00 65.31 236 PRO A C 1
ATOM 1883 O O . PRO A 1 236 ? 15.043 -8.662 -23.329 1.00 65.31 236 PRO A O 1
ATOM 1886 N N . THR A 1 237 ? 12.992 -7.777 -23.446 1.00 66.12 237 THR A N 1
ATOM 1887 C CA . THR A 1 237 ? 13.400 -6.364 -23.454 1.00 66.12 237 THR A CA 1
ATOM 1888 C C . THR A 1 237 ? 14.123 -5.909 -22.185 1.00 66.12 237 THR A C 1
ATOM 1890 O O . THR A 1 237 ? 14.778 -4.875 -22.223 1.00 66.12 237 THR A O 1
ATOM 1893 N N . TYR A 1 238 ? 14.033 -6.646 -21.071 1.00 63.69 238 TYR A N 1
ATOM 1894 C CA . TYR A 1 238 ? 14.758 -6.315 -19.834 1.00 63.69 238 TYR A CA 1
ATOM 1895 C C . TYR A 1 238 ? 16.124 -6.998 -19.703 1.00 63.69 238 TYR A C 1
ATOM 1897 O O . TYR A 1 238 ? 16.873 -6.675 -18.782 1.00 63.69 238 TYR A O 1
ATOM 1905 N N . VAL A 1 239 ? 16.411 -7.976 -20.566 1.00 55.72 239 VAL A N 1
ATOM 1906 C CA . VAL A 1 239 ? 17.607 -8.833 -20.488 1.00 55.72 239 VAL A CA 1
ATOM 1907 C C . VAL A 1 239 ? 18.622 -8.499 -21.593 1.00 55.72 239 VAL A C 1
ATOM 1909 O O . VAL A 1 239 ? 19.778 -8.908 -21.490 1.00 55.72 239 VAL A O 1
ATOM 1912 N N . ALA A 1 240 ? 18.207 -7.751 -22.622 1.00 41.84 240 ALA A N 1
ATOM 1913 C CA . ALA A 1 240 ? 19.060 -7.226 -23.692 1.00 41.84 240 ALA A CA 1
ATOM 1914 C C . ALA A 1 240 ? 19.698 -5.882 -23.308 1.00 41.84 240 ALA A C 1
ATOM 1916 O O . ALA A 1 240 ? 20.884 -5.688 -23.659 1.00 41.84 240 ALA A O 1
#

pLDDT: mean 77.97, std 21.73, range [26.81, 98.06]

Mean predicted aligned error: 12.82 Å

Organism: NCBI:txid205917

InterPro domains:
  IPR000537 UbiA prenyltransferase [PF01040] (66-214)
  IPR039653 Prenyltransferase [PTHR11048] (69-231)
  IPR039653 Prenyltransferase [cd13959] (68-231)

Secondary structure (DSSP, 8-state):
-HHHHHHHHHHHHHHHHHHHTTS----------PPPHHHHHHTSSHHHHHHHSSS---HHHHHHHHHHHHHHHHHHHHHHH-S-HHHHHHHHHHHHHHHHHHHHSS--TTSSHHHHHHHHHHHHHHHHHHHHHHTHHHHHHHT---HHHHHGGGHHHHHHHHHHHHHHHHHHHHHHTT--HHIIIIIIHHHHHHHHHHHHH--TT-HHHHHHHHHHHHHHHHHHHHHHHHHHHH-GGGT-

Radius of gyration: 23.07 Å; Cα contacts (8 Å, |Δi|>4): 230; chains: 1; bounding box: 67×38×63 Å

Sequence (240 aa):
MVIMRGSMDDDAGFSDALHDARTRPVDRPAGHRKYTRTQRRMYSGRHLRCRLRQTSWPAGAMHGILMVVPFLSLYPLMKRWTWWPQAWLGLTLNWGAWIIWYALKDHAEGSGMQSFFAGLVSWTIFYDTIYACQDRKDDVKAGVKSTALLFGTWVRPILSCFALVFLASLVYAGFCNGKGLPFYLVSCGGALAHIGWQLATWDPNDPKDCGAKFKSNGDMGYVIWGGLLLDFYLNPTYVA

Nearest PDB structures (foldseek):
  3lsn-assembly1_A-2  TM=3.121E-01  e=3.021E+00  Pseudomonas protegens Pf-5
  5xjm-assembly1_A  TM=3.686E-01  e=9.428E+00  Homo sapiens

Foldseek 3Di:
DVVVVVVVVVVVVVVVVVVVVPPDDDDDDDDPDDDDPVVVVVPPDPVVVVVVVVPCQQPQLVVLVVVLVVLVVCLVVCQVPDLPSQLSVQCNVLSVVSSVCCRVPVDDPLQLVVLLSLLSSLVSSLLVLLLCLLCVVVCVVVVTRYPVVVCPPVSLVVNVVSLVSNLVSQVSNCVSVVFDPLLCCQLSVVSCVLVVVCSVPADSNDSVSSVVNSVCVVCSVVRNVVSVVVRVVPDCVNVD

Solvent-accessible surface area (backbone atoms only — not comparable to full-atom values): 13114 Å² total; per-residue (Å²): 114,75,71,62,60,51,59,62,55,51,59,58,52,54,59,51,55,68,63,56,72,77,77,67,92,78,92,71,84,89,77,84,78,80,82,53,77,68,60,64,54,70,73,50,72,58,65,57,57,58,54,65,67,65,72,71,64,37,67,67,20,52,55,43,58,64,50,49,58,61,43,60,70,46,50,77,55,29,39,78,75,36,52,50,33,42,53,52,50,13,49,49,70,48,44,59,59,55,24,53,46,27,63,76,34,90,65,61,78,78,43,31,51,69,52,32,51,56,10,51,24,26,41,35,32,35,45,48,32,42,36,41,32,40,47,44,73,57,32,61,74,71,71,49,42,36,48,36,67,75,38,53,90,50,41,66,65,55,38,50,51,27,45,48,46,21,53,53,16,52,52,45,26,34,59,49,63,70,56,50,67,47,24,50,54,36,18,50,42,42,46,50,52,53,50,49,52,47,70,72,70,61,46,71,86,40,43,67,52,16,49,51,55,36,56,53,55,63,52,50,57,53,39,37,50,50,10,48,50,50,24,57,73,72,38,66,85,81,79,114

=== Feature glossary ===
The record interleaves many kinds of information about one protein. Here is each kind framed as the question it answers.

Q: What does the local fold look like, residue by residue?
A: The Foldseek 3Di string encodes local tertiary geometry as a 20-letter alphabet — one character per residue — derived from the relative positions of nearby Cα atoms. Unlike the amino-acid sequence, 3Di is a direct function of the 3D structure, so two proteins with the same fold have similar 3Di strings even at low sequence identity.

Q: Which residues are in helices, strands, or loops?
A: The SS8 string is DSSP's per-residue secondary-structure call. α-helix (H) means an i→i+4 H-bond ladder; β-strand (E) means the residue participates in a β-sheet; 3₁₀ (G) and π (I) are tighter and wider helices; T/S are turns/bends; '-' is loop.

Q: How big and how compact is the whole molecule?
A: Radius of gyration (Rg) is the root-mean-square distance of Cα atoms from their centroid — a single number for overall size and compactness. A globular domain of N residues has Rg ≈ 2.2·N^0.38 Å; an extended or disordered chain has a much larger Rg. The Cα contact count is the number of residue pairs whose Cα atoms are within 8 Å and are more than four positions apart in sequence — a standard proxy for tertiary packing density. The bounding box is the smallest axis-aligned box enclosing all Cα atoms.

Q: Where is each backbone atom in 3D?
A: Structure coordinates are given as an mmCIF _atom_site loop: one row per atom with element, residue name, chain id, sequence number, and x/y/z position in Å. Only the four main-chain atoms per residue are included here; side chains are omitted to keep the record compact.

Q: What is the amino-acid chain?
A: Primary structure: the covalent order of the twenty standard amino acids along the backbone. Two proteins with the same sequence will (almost always) fold to the same structure; two with 30% identity often share a fold but not the details.

Q: What if only a Cα trace is available?
A: Three-state secondary structure (P-SEA) collapses the eight DSSP classes into helix (a), strand (b), and coil (c). P-SEA assigns these from Cα geometry alone — distances and angles — without requiring backbone oxygens, so it works on any Cα trace.

Q: What family and function is it annotated with?
A: Database cross-references. InterPro integrates a dozen domain/family signature databases into unified entries with residue-range hits. GO terms attach function/process/location labels with evidence codes. CATH codes position the fold in a four-level structural taxonomy. Organism is the NCBI-taxonomy species name.

Q: How confident is the AlphaFold model at each residue?
A: pLDDT is the predicted lDDT-Cα score: AlphaFold's confidence that the local environment of each residue (all inter-atomic distances within 15 Å) is correctly placed. It is a per-residue number between 0 and 100, with higher meaning more reliable.

Q: How mobile is each atom in the crystal?
A: B-factor (Debye–Waller factor) reflects atomic displacement in the crystal lattice. It is an experimental observable (units Å²), not a prediction; low values mean the atom is pinned down, high values mean it moves or is heterogeneous across the crystal.

Q: Which residues are buried vs exposed?
A: SASA measures how much of the protein is reachable by solvent. It is computed by rolling a water-sized probe over the atomic surface and summing the exposed area (Å²). Per-residue SASA distinguishes core (buried, low SASA) from surface (exposed, high SASA) residues; total SASA is a whole-molecule size measure.

Q: What do the diagnostic plots show?
A: Plot images: a contact map (which residues are close in 3D, as an N×N binary image), a Ramachandran scatter (backbone torsion angles, revealing secondary-structure composition at a glance), and — for AlphaFold structures — a PAE heatmap (pairwise prediction confidence).

Q: What known structures does this most resemble?
A: The Foldseek neighbor list gives the closest experimentally determined structures in the PDB, ranked by structural alignment. TM-score near 1 means near-identical fold; near 0.3 means only rough topology match. This is how one finds what a novel AlphaFold prediction most resembles in the solved-structure universe.

Q: Are the domains correctly placed relative to each other?
A: Predicted aligned error is AlphaFold's pairwise confidence. Unlike pLDDT (per-residue), PAE is per-residue-pair and captures whether two parts of the structure are correctly placed relative to each other. Units are ångströms of expected positional error.

Q: What do the rendered images show?
A: Structure images are PyMOL renders from six orthogonal camera directions. Cartoon representation draws helices as coils and strands as arrows; sticks shows the backbone as bonds; surface shows the solvent-excluded envelope. Rainbow coloring maps sequence position to hue (blue→red, N→C); chain coloring assigns a distinct color per polypeptide.

Q: What are the backbone torsion angles?
A: φ (phi) and ψ (psi) are the two rotatable backbone dihedrals per residue: φ is the C(i-1)–N–Cα–C torsion, ψ is the N–Cα–C–N(i+1) torsion, both in degrees on (−180°, 180°]. α-helical 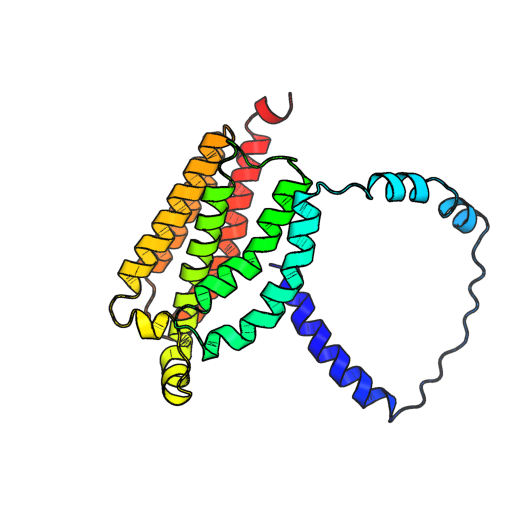residues cluster near (−60°, −45°); β-strand residues near (−120°, +130°). A Ramachandran plot is simply a scatter of (φ, ψ) for every residue.